Protein AF-A0A7W1ISK0-F1 (afdb_monomer_lite)

Secondary structure (DSSP, 8-state):
--S-HHHHHHHHHHHHHHHHHHHHHHHHHHHHH-TTTHHHHHHHHHHHHHHHHHHHHHHHHHHTTS---------S--HHHHHHHHHHHHHHHHHHHHHTTS-STTHHHHHHHHHHHH-HHHHHHHHHHHHHTTSS-HHHHHHHHHHHHHHHHHHHHHHHHHHH-HHHHHHHHHHHHHHHHHHHHHHHHS-----SS------------------

pLDDT: mean 77.38, std 17.2, range [40.06, 96.38]

Radius of gyration: 24.49 Å; chains: 1; bounding box: 64×50×90 Å

Foldseek 3Di:
DVPDPLVLLVVLLVLLVVLLVVLVVLLVLLCVQQVVLSVVQVPLSVVLSVLSVVLSVVSVVVSVVDPDDDPPDDDPPPVVLVVVVVVVLVVLVVVLVVLPPDDDPCSLLVNLLSCLLHPLSVNSNVLSNCCNVVVDPSLVSNLSSLSSSLSNLVNSLVSCCVVVHPSSSVSNVVSSVVSNVSSVCCNVPPDPPDDDPPPDDDDPDPPPDDDDDDD

Sequence (215 aa):
ARGAPEMVGLAALVIAIASAVALARVVVEVAVVAPGQLRAMAPPLAVLVATLAVLAGGLWLIAGRERAEMPAQGNPAELKPALIFAALYALISLAVAASRDHFGSGALYGVAVLSGLTDMDAITLSTARLAEHGGIEAHTAWRVIMVAALANLVFKGAAAAVLGGIRLGARVGVAFLIVVAVGGALIWLWPDRGETSATTPGNNEPTARGRGFIE

Structure (mmCIF, N/CA/C/O backbone):
data_AF-A0A7W1ISK0-F1
#
_entry.id   AF-A0A7W1ISK0-F1
#
loop_
_atom_site.group_PDB
_atom_site.id
_atom_site.type_symbol
_atom_site.label_atom_id
_atom_site.label_alt_id
_atom_site.label_comp_id
_atom_site.label_asym_id
_atom_site.label_entity_id
_atom_site.label_seq_id
_atom_site.pdbx_PDB_ins_code
_atom_site.Cartn_x
_atom_site.Cartn_y
_atom_site.Cartn_z
_atom_site.occupancy
_atom_site.B_iso_or_equiv
_atom_site.auth_seq_id
_atom_site.auth_comp_id
_atom_site.auth_asym_id
_atom_site.auth_atom_id
_atom_site.pdbx_PDB_model_num
ATOM 1 N N . ALA A 1 1 ? 12.949 4.778 -18.510 1.00 54.19 1 ALA A N 1
ATOM 2 C CA . ALA A 1 1 ? 13.117 3.348 -18.871 1.00 54.19 1 ALA A CA 1
ATOM 3 C C . ALA A 1 1 ? 13.025 3.055 -20.381 1.00 54.19 1 ALA A C 1
ATOM 5 O O . ALA A 1 1 ? 13.338 1.943 -20.794 1.00 54.19 1 ALA A O 1
ATOM 6 N N . ARG A 1 2 ? 12.654 4.018 -21.240 1.00 40.06 2 ARG A N 1
ATOM 7 C CA . ARG A 1 2 ? 12.693 3.840 -22.701 1.00 40.06 2 ARG A CA 1
ATOM 8 C C . ARG A 1 2 ? 14.124 4.054 -23.216 1.00 40.06 2 ARG A C 1
ATOM 10 O O . ARG A 1 2 ? 14.435 5.130 -23.697 1.00 40.06 2 ARG A O 1
ATOM 17 N N . GLY A 1 3 ? 15.011 3.078 -23.017 1.00 46.34 3 GLY A N 1
ATOM 18 C CA . GLY A 1 3 ? 16.374 3.153 -23.563 1.00 46.34 3 GLY A CA 1
ATOM 19 C C . GLY A 1 3 ? 17.376 2.137 -23.016 1.00 46.34 3 GLY A C 1
ATOM 20 O O . GLY A 1 3 ? 18.183 1.644 -23.790 1.00 46.34 3 GLY A O 1
ATOM 21 N N . ALA A 1 4 ? 17.290 1.755 -21.734 1.00 58.31 4 ALA A N 1
ATOM 22 C CA . ALA A 1 4 ? 18.236 0.816 -21.119 1.00 58.31 4 ALA A CA 1
ATOM 23 C C . ALA A 1 4 ? 17.515 -0.261 -20.277 1.00 58.31 4 ALA A C 1
ATOM 25 O O . ALA A 1 4 ? 16.739 0.093 -19.381 1.00 58.31 4 ALA A O 1
ATOM 26 N N . PRO A 1 5 ? 17.733 -1.565 -20.542 1.00 62.72 5 PRO A N 1
ATOM 27 C CA . PRO A 1 5 ? 17.108 -2.661 -19.794 1.00 62.72 5 PRO A CA 1
ATOM 28 C C . PRO A 1 5 ? 17.510 -2.692 -18.310 1.00 62.72 5 PRO A C 1
ATOM 30 O O . PRO A 1 5 ? 16.661 -2.989 -17.471 1.00 62.72 5 PRO A O 1
ATOM 33 N N . GLU A 1 6 ? 18.731 -2.274 -17.974 1.00 66.12 6 GLU A N 1
ATOM 34 C CA . GLU A 1 6 ? 19.235 -2.192 -16.592 1.00 66.12 6 GLU A CA 1
ATOM 35 C C . GLU A 1 6 ? 18.453 -1.171 -15.734 1.00 66.12 6 GLU A C 1
ATOM 37 O O . GLU A 1 6 ? 18.150 -1.403 -14.562 1.00 66.12 6 GLU A O 1
ATOM 42 N N . MET A 1 7 ? 17.978 -0.070 -16.338 1.00 73.75 7 MET A N 1
ATO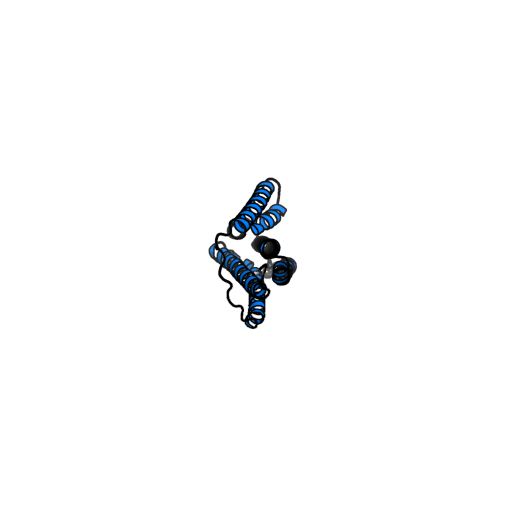M 43 C CA . MET A 1 7 ? 17.127 0.917 -15.648 1.00 73.75 7 MET A CA 1
ATOM 44 C C . MET A 1 7 ? 15.753 0.354 -15.264 1.00 73.75 7 MET A C 1
ATOM 46 O O . MET A 1 7 ? 15.096 0.891 -14.373 1.00 73.75 7 MET A O 1
ATOM 50 N N . VAL A 1 8 ? 15.282 -0.698 -15.942 1.00 82.19 8 VAL A N 1
ATOM 51 C CA . VAL A 1 8 ? 13.986 -1.322 -15.637 1.00 82.19 8 VAL A CA 1
ATOM 52 C C . VAL A 1 8 ? 14.061 -2.077 -14.311 1.00 82.19 8 VAL A C 1
ATOM 54 O O . VAL A 1 8 ? 13.102 -2.041 -13.543 1.00 82.19 8 VAL A O 1
ATOM 57 N N . GLY A 1 9 ? 15.187 -2.746 -14.031 1.00 83.25 9 GLY A N 1
ATOM 58 C CA . GLY A 1 9 ? 15.416 -3.450 -12.766 1.00 83.25 9 GLY A CA 1
ATOM 59 C C . GLY A 1 9 ? 15.439 -2.492 -11.578 1.00 83.25 9 GLY A C 1
ATOM 60 O O . GLY A 1 9 ? 14.659 -2.657 -10.640 1.00 83.25 9 GLY A O 1
ATOM 61 N N . LEU A 1 10 ? 16.256 -1.439 -11.669 1.00 85.06 10 LEU A N 1
ATOM 62 C CA . LEU A 1 10 ? 16.352 -0.419 -10.622 1.00 85.06 10 LEU A CA 1
ATOM 63 C C . LEU A 1 10 ? 15.035 0.336 -10.408 1.00 85.06 10 LEU A C 1
ATOM 65 O O . LEU A 1 10 ? 14.614 0.513 -9.267 1.00 85.06 10 LEU A O 1
ATOM 69 N N . ALA A 1 11 ? 14.339 0.737 -11.477 1.00 86.81 11 ALA A N 1
ATOM 70 C CA . ALA A 1 11 ? 13.049 1.413 -11.341 1.00 86.81 11 ALA A CA 1
ATOM 71 C C . ALA A 1 11 ? 11.993 0.510 -10.681 1.00 86.81 11 ALA A C 1
ATOM 73 O O . ALA A 1 11 ? 11.252 0.974 -9.817 1.00 86.81 11 ALA A O 1
ATOM 74 N N . ALA A 1 12 ? 11.943 -0.780 -11.037 1.00 89.69 12 ALA A N 1
ATOM 75 C CA . ALA A 1 12 ? 11.024 -1.730 -10.411 1.00 89.69 12 ALA A CA 1
ATOM 76 C C . ALA A 1 12 ? 11.322 -1.914 -8.916 1.00 89.69 12 ALA A C 1
ATOM 78 O O . ALA A 1 12 ? 10.396 -1.914 -8.106 1.00 89.69 12 ALA A O 1
ATOM 79 N N . LEU A 1 13 ? 12.604 -2.010 -8.550 1.00 90.31 13 LEU A N 1
ATOM 80 C CA . LEU A 1 13 ? 13.039 -2.079 -7.158 1.00 90.31 13 LEU A CA 1
ATOM 81 C C . LEU A 1 13 ? 12.601 -0.838 -6.369 1.00 90.31 13 LEU A C 1
ATOM 83 O O . LEU A 1 13 ? 11.989 -0.972 -5.312 1.00 90.31 13 LEU A O 1
ATOM 87 N N . VAL A 1 14 ? 12.869 0.363 -6.888 1.00 91.06 14 VAL A N 1
ATOM 88 C CA . VAL A 1 14 ? 12.495 1.623 -6.222 1.00 91.06 14 VAL A CA 1
ATOM 89 C C . VAL A 1 14 ? 10.979 1.721 -6.044 1.00 91.06 14 VAL A C 1
ATOM 91 O O . VAL A 1 14 ? 10.517 2.079 -4.963 1.00 91.06 14 VAL A O 1
ATOM 94 N N . ILE A 1 15 ? 10.193 1.348 -7.059 1.00 92.69 15 ILE A N 1
ATOM 95 C CA . ILE A 1 15 ? 8.724 1.332 -6.978 1.00 92.69 15 ILE A CA 1
ATOM 96 C C . ILE A 1 15 ? 8.234 0.341 -5.910 1.00 92.69 15 ILE A C 1
ATOM 98 O O . ILE A 1 15 ? 7.314 0.662 -5.149 1.00 92.69 15 ILE A O 1
ATOM 102 N N . ALA A 1 16 ? 8.848 -0.843 -5.821 1.00 93.38 16 ALA A N 1
ATOM 103 C CA . ALA A 1 16 ? 8.510 -1.845 -4.813 1.00 93.38 16 ALA A CA 1
ATOM 104 C C . ALA A 1 16 ? 8.845 -1.361 -3.393 1.00 93.38 16 ALA A C 1
ATOM 106 O O . ALA A 1 16 ? 7.984 -1.426 -2.516 1.00 93.38 16 ALA A O 1
ATOM 107 N N . ILE A 1 17 ? 10.039 -0.794 -3.179 1.00 92.69 17 ILE A N 1
ATOM 108 C CA . ILE A 1 17 ? 10.448 -0.216 -1.887 1.00 92.69 17 ILE A CA 1
ATOM 109 C C . ILE A 1 17 ? 9.518 0.935 -1.494 1.00 92.69 17 ILE A C 1
ATOM 111 O O . ILE A 1 17 ? 8.998 0.947 -0.381 1.00 92.69 17 ILE A O 1
ATOM 115 N N . ALA A 1 18 ? 9.248 1.875 -2.404 1.00 93.62 18 ALA A N 1
ATOM 116 C CA . ALA A 1 18 ? 8.345 2.996 -2.141 1.00 93.62 18 ALA A CA 1
ATOM 117 C C . ALA A 1 18 ? 6.935 2.521 -1.756 1.00 93.62 18 ALA A C 1
ATOM 119 O O . ALA A 1 18 ? 6.263 3.123 -0.920 1.00 93.62 18 ALA A O 1
ATOM 120 N N . SER A 1 19 ? 6.484 1.414 -2.344 1.00 94.19 19 SER A N 1
ATOM 121 C CA . SER A 1 19 ? 5.193 0.814 -2.016 1.00 94.19 19 SER A CA 1
ATOM 122 C C . SER A 1 19 ? 5.215 0.092 -0.666 1.00 94.19 19 SER A C 1
ATOM 124 O O . SER A 1 19 ? 4.261 0.236 0.092 1.00 94.19 19 SER A O 1
ATOM 126 N N . ALA A 1 20 ? 6.310 -0.587 -0.312 1.00 93.88 20 ALA A N 1
ATOM 127 C CA . ALA A 1 20 ? 6.495 -1.173 1.018 1.00 93.88 20 ALA A CA 1
ATOM 128 C C . ALA A 1 20 ? 6.493 -0.099 2.115 1.00 93.88 20 ALA A C 1
ATOM 130 O O . ALA A 1 20 ? 5.812 -0.255 3.124 1.00 93.88 20 ALA A O 1
ATOM 131 N N . VAL A 1 21 ? 7.184 1.023 1.887 1.00 94.62 21 VAL A N 1
ATOM 132 C CA . VAL A 1 21 ? 7.196 2.169 2.809 1.00 94.62 21 VAL A CA 1
ATOM 133 C C . VAL A 1 21 ? 5.798 2.774 2.966 1.00 94.62 21 VAL A C 1
ATOM 135 O O . VAL A 1 21 ? 5.399 3.083 4.085 1.00 94.62 21 VAL A O 1
ATOM 138 N N . ALA A 1 22 ? 5.029 2.902 1.878 1.00 92.88 22 ALA A N 1
ATOM 139 C CA . ALA A 1 22 ? 3.651 3.390 1.949 1.00 92.88 22 ALA A CA 1
ATOM 140 C C . ALA A 1 22 ? 2.751 2.468 2.794 1.00 92.88 22 ALA A C 1
ATOM 142 O O . ALA A 1 22 ? 2.006 2.949 3.639 1.00 92.88 22 ALA A O 1
ATOM 143 N N . LEU A 1 23 ? 2.856 1.144 2.634 1.00 92.75 23 LEU A N 1
ATOM 144 C CA . LEU A 1 23 ? 2.100 0.202 3.469 1.00 92.75 23 LEU A CA 1
ATOM 145 C C . LEU A 1 23 ? 2.578 0.194 4.928 1.00 92.75 23 LEU A C 1
ATOM 147 O O . LEU A 1 23 ? 1.772 0.054 5.843 1.00 92.75 23 LEU A O 1
ATOM 151 N N . ALA A 1 24 ? 3.880 0.365 5.169 1.00 95.12 24 ALA A N 1
ATOM 152 C CA . ALA A 1 24 ? 4.403 0.496 6.525 1.00 95.12 24 ALA A CA 1
ATOM 153 C C . ALA A 1 24 ? 3.854 1.758 7.210 1.00 95.12 24 ALA A C 1
ATOM 155 O O . ALA A 1 24 ? 3.474 1.702 8.379 1.00 95.12 24 ALA A O 1
ATOM 156 N N . ARG A 1 25 ? 3.742 2.873 6.473 1.00 95.19 25 ARG A N 1
ATOM 157 C CA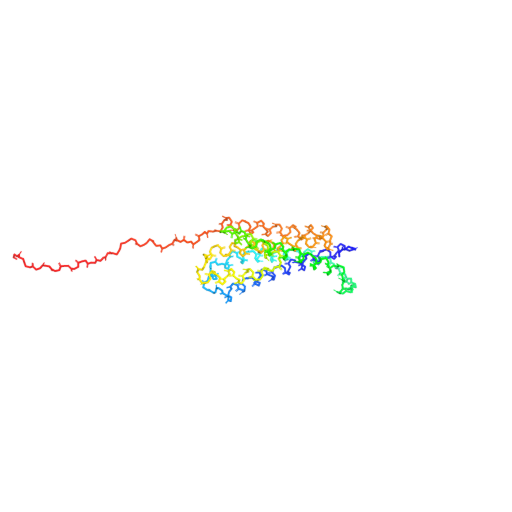 . ARG A 1 25 ? 3.113 4.106 6.961 1.00 95.19 25 ARG A CA 1
ATOM 158 C C . ARG A 1 25 ? 1.665 3.871 7.389 1.00 95.19 25 ARG A C 1
ATOM 160 O O . ARG A 1 25 ? 1.313 4.305 8.476 1.00 95.19 25 ARG A O 1
ATOM 167 N N . VAL A 1 26 ? 0.875 3.127 6.616 1.00 94.88 26 VAL A N 1
ATOM 168 C CA . VAL A 1 26 ? -0.513 2.774 6.977 1.00 94.88 26 VAL A CA 1
ATOM 169 C C . VAL A 1 26 ? -0.587 2.105 8.353 1.00 94.88 26 VAL A C 1
ATOM 171 O O . VAL A 1 26 ? -1.434 2.455 9.170 1.00 94.88 26 VAL A O 1
ATOM 174 N N . VAL A 1 27 ? 0.324 1.174 8.655 1.00 94.81 27 VAL A N 1
ATOM 175 C CA . VAL A 1 27 ? 0.368 0.525 9.979 1.00 94.81 27 VAL A CA 1
ATOM 176 C C . VAL A 1 27 ? 0.683 1.538 11.085 1.00 94.81 27 VAL A C 1
ATOM 178 O O . VAL A 1 27 ? 0.082 1.483 12.157 1.00 94.81 27 VAL A O 1
ATOM 181 N N . VAL A 1 28 ? 1.591 2.483 10.825 1.00 96.38 28 VAL A N 1
ATOM 182 C CA . VAL A 1 28 ? 1.922 3.567 11.765 1.00 96.38 28 VAL A CA 1
ATOM 183 C C . VAL A 1 28 ? 0.735 4.513 11.967 1.00 96.38 28 VAL A C 1
ATOM 185 O O . VAL A 1 28 ? 0.439 4.874 13.101 1.00 96.38 28 VAL A O 1
ATOM 188 N N . GLU A 1 29 ? 0.019 4.884 10.907 1.00 93.12 29 GLU A N 1
ATOM 189 C CA . GLU A 1 29 ? -1.182 5.723 10.990 1.00 93.12 29 GLU A CA 1
ATOM 190 C C . GLU A 1 29 ? -2.257 5.064 11.852 1.00 93.12 29 GLU A C 1
ATOM 192 O O . GLU A 1 29 ? -2.784 5.695 12.767 1.00 93.12 29 GLU A O 1
ATOM 197 N N . VAL A 1 30 ? -2.523 3.773 11.630 1.00 94.25 30 VAL A N 1
ATOM 198 C CA . VAL A 1 30 ? -3.445 2.998 12.470 1.00 94.25 30 VAL A CA 1
ATOM 199 C C . VAL A 1 30 ? -2.975 2.989 13.927 1.00 94.25 30 VAL A C 1
ATOM 201 O O . VAL A 1 30 ? -3.790 3.188 14.821 1.00 94.25 30 VAL A O 1
ATOM 204 N N . ALA A 1 31 ? -1.673 2.830 14.184 1.00 94.12 31 ALA A N 1
ATOM 205 C CA . ALA A 1 31 ? -1.128 2.842 15.542 1.00 94.12 31 ALA A CA 1
ATOM 206 C C . ALA A 1 31 ? -1.310 4.175 16.272 1.00 94.12 31 ALA A C 1
ATOM 208 O O . ALA A 1 31 ? -1.566 4.186 17.474 1.00 94.12 31 ALA A O 1
ATOM 209 N N . VAL A 1 32 ? -1.177 5.288 15.553 1.00 95.00 32 VAL A N 1
ATOM 210 C CA . VAL A 1 32 ? -1.319 6.634 16.121 1.00 95.00 32 VAL A CA 1
ATOM 211 C C . VAL A 1 32 ? -2.790 7.000 16.328 1.00 95.00 32 VAL A C 1
ATOM 213 O O . VAL A 1 32 ? -3.123 7.697 17.282 1.00 95.00 32 VAL A O 1
ATOM 216 N N . VAL A 1 33 ? -3.672 6.555 15.433 1.00 91.81 33 VAL A N 1
ATOM 217 C CA . VAL A 1 33 ? -5.045 7.076 15.327 1.00 91.81 33 VAL A CA 1
ATOM 218 C C . VAL A 1 33 ? -6.067 6.158 15.980 1.00 91.81 33 VAL A C 1
ATOM 220 O O . VAL A 1 33 ? -7.060 6.643 16.517 1.00 91.81 33 VAL A O 1
ATOM 223 N N . ALA A 1 34 ? -5.829 4.850 15.922 1.00 92.50 34 ALA A N 1
ATOM 224 C CA . ALA A 1 34 ? -6.693 3.816 16.474 1.00 92.50 34 ALA A CA 1
ATOM 225 C C . ALA A 1 34 ? -5.892 2.832 17.349 1.00 92.50 34 ALA A C 1
ATOM 227 O O . ALA A 1 34 ? -5.831 1.630 17.051 1.00 92.50 34 ALA A O 1
ATOM 228 N N . PRO A 1 35 ? -5.215 3.319 18.411 1.00 92.62 35 PRO A N 1
ATOM 229 C CA . PRO A 1 35 ? -4.373 2.477 19.256 1.00 92.62 35 PRO A CA 1
ATOM 230 C C . PRO A 1 35 ? -5.168 1.351 19.932 1.00 92.62 35 PRO A C 1
ATOM 232 O O . PRO A 1 35 ? -4.621 0.261 20.121 1.00 92.62 35 PRO A O 1
ATOM 235 N N . GLY A 1 36 ? -6.452 1.569 20.250 1.00 90.19 36 GLY A N 1
ATOM 236 C CA . GLY A 1 36 ? -7.335 0.547 20.811 1.00 90.19 36 GLY A CA 1
ATOM 237 C C . GLY A 1 36 ? -7.599 -0.612 19.847 1.00 90.19 36 GLY A C 1
ATOM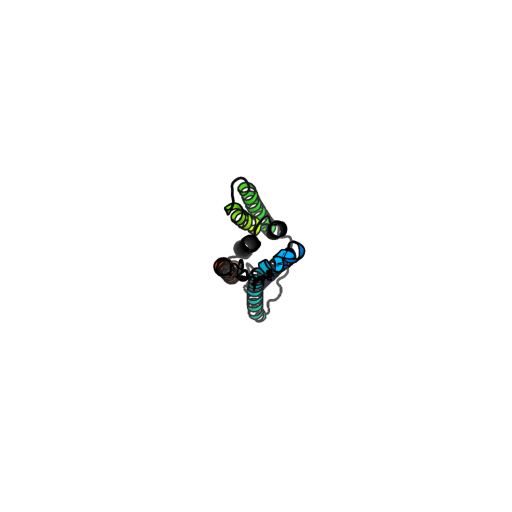 238 O O . GLY A 1 36 ? -7.664 -1.767 20.270 1.00 90.19 36 GLY A O 1
ATOM 239 N N . GLN A 1 37 ? -7.662 -0.328 18.543 1.00 90.62 37 GLN A N 1
ATOM 240 C CA . GLN A 1 37 ? -7.929 -1.326 17.498 1.00 90.62 37 GLN A CA 1
ATOM 241 C C . GLN A 1 37 ? -6.669 -1.932 16.863 1.00 90.62 37 GLN A C 1
ATOM 243 O O . GLN A 1 37 ? -6.758 -2.855 16.046 1.00 90.62 37 GLN A O 1
ATOM 248 N N . LEU A 1 38 ? -5.475 -1.487 17.265 1.00 91.38 38 LEU A N 1
ATOM 249 C CA . LEU A 1 38 ? -4.208 -1.918 16.670 1.00 91.38 38 LEU A CA 1
ATOM 250 C C . LEU A 1 38 ? -4.024 -3.442 16.681 1.00 91.38 38 LEU A C 1
ATOM 252 O O . LEU A 1 38 ? -3.597 -4.019 15.683 1.00 91.38 38 LEU A O 1
ATOM 256 N N . ARG A 1 39 ? -4.378 -4.126 17.776 1.00 89.69 39 ARG A N 1
ATOM 257 C CA . ARG A 1 39 ? -4.227 -5.592 17.868 1.00 89.69 39 ARG A CA 1
ATOM 258 C C . ARG A 1 39 ? -5.094 -6.348 16.862 1.00 89.69 39 ARG A C 1
ATOM 260 O O . ARG A 1 39 ? -4.711 -7.439 16.446 1.00 89.69 39 ARG A O 1
ATOM 267 N N . ALA A 1 40 ? -6.237 -5.782 16.484 1.00 89.69 40 ALA A N 1
ATOM 268 C CA . ALA A 1 40 ? -7.129 -6.371 15.496 1.00 89.69 40 ALA A CA 1
ATOM 269 C C . ALA A 1 40 ? -6.671 -6.052 14.064 1.00 89.69 40 ALA A C 1
ATOM 271 O O . ALA A 1 40 ? -6.699 -6.926 13.201 1.00 89.69 40 ALA A O 1
ATOM 272 N N . MET A 1 41 ? -6.221 -4.818 13.819 1.00 91.31 41 MET A N 1
ATOM 273 C CA . MET A 1 41 ? -5.961 -4.311 12.467 1.00 91.31 41 MET A CA 1
ATOM 274 C C . MET A 1 41 ? -4.520 -4.524 11.985 1.00 91.31 41 MET A C 1
ATOM 276 O O . MET A 1 41 ? -4.296 -4.748 10.797 1.00 91.31 41 MET A O 1
ATOM 280 N N . ALA A 1 42 ? -3.528 -4.459 12.875 1.00 92.44 42 ALA A N 1
ATOM 281 C CA . ALA A 1 42 ? -2.120 -4.513 12.485 1.00 92.44 42 ALA A CA 1
ATOM 282 C C . ALA A 1 42 ? -1.674 -5.861 11.898 1.00 92.44 42 ALA A C 1
ATOM 284 O O . ALA A 1 42 ? -0.942 -5.829 10.910 1.00 92.44 42 ALA A O 1
ATOM 285 N N . PRO A 1 43 ? -2.080 -7.038 12.422 1.00 94.50 43 PRO A N 1
ATOM 286 C CA . PRO A 1 43 ? -1.588 -8.312 11.900 1.00 94.50 43 PRO A CA 1
ATOM 287 C C . PRO A 1 43 ? -1.841 -8.539 10.396 1.00 94.50 43 PRO A C 1
ATOM 289 O O . PRO A 1 43 ? -0.866 -8.819 9.695 1.00 94.50 43 PRO A O 1
ATOM 292 N N . PRO A 1 44 ? -3.067 -8.380 9.846 1.00 93.00 44 PRO A N 1
ATOM 293 C CA . PRO A 1 44 ? -3.284 -8.583 8.413 1.00 93.00 44 PRO A CA 1
ATOM 294 C C . PRO A 1 44 ? -2.525 -7.554 7.560 1.00 93.00 44 PRO A C 1
ATOM 296 O O . PRO A 1 44 ? -1.945 -7.911 6.536 1.00 93.00 44 PRO A O 1
ATOM 299 N N . LEU A 1 45 ? -2.452 -6.291 7.997 1.00 92.94 45 LEU A N 1
ATOM 300 C CA . LEU A 1 45 ? -1.706 -5.245 7.287 1.00 92.94 45 LEU A CA 1
ATOM 301 C C . LEU A 1 45 ? -0.191 -5.511 7.300 1.00 92.94 45 LEU A C 1
ATOM 303 O O . LEU A 1 45 ? 0.482 -5.332 6.285 1.00 92.94 45 LEU A O 1
ATOM 307 N N . ALA A 1 46 ? 0.349 -6.008 8.415 1.00 94.44 46 ALA A N 1
ATOM 308 C CA . ALA A 1 46 ? 1.759 -6.356 8.551 1.00 94.44 46 ALA A CA 1
ATOM 309 C C . ALA A 1 46 ? 2.166 -7.522 7.636 1.00 94.44 46 ALA A C 1
ATOM 311 O O . ALA A 1 46 ? 3.262 -7.497 7.078 1.00 94.44 46 ALA A O 1
ATOM 312 N N . VAL A 1 47 ? 1.286 -8.509 7.421 1.00 95.44 47 VAL A N 1
ATOM 313 C CA . VAL A 1 47 ? 1.532 -9.588 6.445 1.00 95.44 47 VAL A CA 1
ATOM 314 C C . VAL A 1 47 ? 1.673 -9.016 5.033 1.00 95.44 47 VAL A C 1
ATOM 316 O O . VAL A 1 47 ? 2.570 -9.424 4.291 1.00 95.44 47 VAL A O 1
ATOM 319 N N . LEU A 1 48 ? 0.843 -8.036 4.666 1.00 94.12 48 LEU A N 1
ATOM 320 C CA . LEU A 1 48 ? 0.940 -7.375 3.365 1.00 94.12 48 LEU A CA 1
ATOM 321 C C . LEU A 1 48 ? 2.262 -6.598 3.218 1.00 94.12 48 LEU A C 1
ATOM 323 O O . LEU A 1 48 ? 2.943 -6.732 2.199 1.00 94.12 48 LEU A O 1
ATOM 327 N N . VAL A 1 49 ? 2.663 -5.849 4.254 1.00 95.12 49 VAL A N 1
ATOM 328 C CA . VAL A 1 49 ? 3.961 -5.146 4.310 1.00 95.12 49 VAL A CA 1
ATOM 329 C C . VAL A 1 49 ? 5.118 -6.129 4.149 1.00 95.12 49 VAL A C 1
ATOM 331 O O . VAL A 1 49 ? 5.998 -5.912 3.317 1.00 95.12 49 VAL A O 1
ATOM 334 N N . ALA A 1 50 ? 5.106 -7.229 4.906 1.00 95.88 50 ALA A N 1
ATOM 335 C CA . ALA A 1 50 ? 6.145 -8.251 4.861 1.00 95.88 50 ALA A CA 1
ATOM 336 C C . ALA A 1 50 ? 6.235 -8.905 3.477 1.00 95.88 50 ALA A C 1
ATOM 338 O O . ALA A 1 50 ? 7.329 -9.052 2.937 1.00 95.88 50 ALA A O 1
ATOM 339 N N . THR A 1 51 ? 5.091 -9.227 2.869 1.00 94.50 51 THR A N 1
ATOM 340 C CA . THR A 1 51 ? 5.024 -9.792 1.513 1.00 94.50 51 THR A CA 1
ATOM 341 C C . THR A 1 51 ? 5.711 -8.870 0.511 1.00 94.50 51 THR A C 1
ATOM 343 O O . THR A 1 51 ? 6.572 -9.301 -0.257 1.00 94.50 51 THR A O 1
ATOM 346 N N . LEU A 1 52 ? 5.380 -7.579 0.544 1.00 92.50 52 LEU A N 1
ATOM 347 C CA . LEU A 1 52 ? 5.956 -6.615 -0.382 1.00 92.50 52 LEU A CA 1
ATOM 348 C C . LEU A 1 52 ? 7.447 -6.357 -0.108 1.00 92.50 52 LEU A C 1
ATOM 350 O O . LEU A 1 52 ? 8.222 -6.218 -1.052 1.00 92.50 52 LEU A O 1
ATOM 354 N N . ALA A 1 53 ? 7.867 -6.357 1.160 1.00 93.31 53 ALA A N 1
ATOM 355 C CA . ALA A 1 53 ? 9.271 -6.237 1.547 1.00 93.31 53 ALA A CA 1
ATOM 356 C C . ALA A 1 53 ? 10.111 -7.433 1.067 1.00 93.31 53 ALA A C 1
ATOM 358 O O . ALA A 1 53 ? 11.207 -7.238 0.542 1.00 93.31 53 ALA A O 1
ATOM 359 N N . VAL A 1 54 ? 9.588 -8.661 1.174 1.00 95.06 54 VAL A N 1
ATOM 360 C CA . VAL A 1 54 ? 10.241 -9.873 0.650 1.00 95.06 54 VAL A CA 1
ATOM 361 C C . VAL A 1 54 ? 10.398 -9.789 -0.866 1.00 95.06 54 VAL A C 1
ATOM 363 O O . VAL A 1 54 ? 11.480 -10.059 -1.388 1.00 95.06 54 VAL A O 1
ATOM 366 N N . LEU A 1 55 ? 9.357 -9.358 -1.584 1.00 92.94 55 LEU A N 1
ATOM 367 C CA . LEU A 1 55 ? 9.431 -9.174 -3.035 1.00 92.94 55 LEU A CA 1
ATOM 368 C C . LEU A 1 55 ? 10.436 -8.083 -3.426 1.00 92.94 55 LEU A C 1
ATOM 370 O O . LEU A 1 55 ? 11.207 -8.277 -4.364 1.00 92.94 55 LEU A O 1
ATOM 374 N N . ALA A 1 56 ? 10.480 -6.968 -2.692 1.00 91.25 56 ALA A N 1
ATOM 375 C CA . ALA A 1 56 ? 11.478 -5.922 -2.897 1.00 91.25 56 ALA A CA 1
ATOM 376 C C . ALA A 1 56 ? 12.907 -6.438 -2.645 1.00 91.25 56 ALA A C 1
ATOM 378 O O . ALA A 1 56 ? 13.801 -6.169 -3.445 1.00 91.25 56 ALA A O 1
ATOM 379 N N . GLY A 1 57 ? 13.117 -7.239 -1.596 1.00 90.75 57 GLY A N 1
ATOM 380 C CA . GLY A 1 57 ? 14.392 -7.907 -1.328 1.00 90.75 57 GLY A CA 1
ATOM 381 C C . GLY A 1 57 ? 14.794 -8.874 -2.445 1.00 90.75 57 GLY A C 1
ATOM 382 O O . GLY A 1 57 ? 15.936 -8.855 -2.898 1.00 90.75 57 GLY A O 1
ATOM 383 N N . GLY A 1 58 ? 13.847 -9.656 -2.969 1.00 89.31 58 GLY A N 1
ATOM 384 C CA . GLY A 1 58 ? 14.071 -10.518 -4.131 1.00 89.31 58 GLY A CA 1
ATOM 385 C C . GLY A 1 58 ? 14.473 -9.727 -5.379 1.00 89.31 58 GLY A C 1
ATOM 386 O O . GLY A 1 58 ? 15.444 -10.078 -6.049 1.00 89.31 58 GLY A O 1
ATOM 387 N N . LEU A 1 59 ? 13.786 -8.614 -5.660 1.00 87.88 59 LEU A N 1
ATOM 388 C CA . LEU A 1 59 ? 14.150 -7.705 -6.751 1.00 87.88 59 LEU A CA 1
ATOM 389 C C . LEU A 1 59 ? 15.543 -7.099 -6.551 1.00 87.88 59 LEU A C 1
ATOM 391 O O . LEU A 1 59 ? 16.282 -6.969 -7.524 1.00 87.88 59 LEU A O 1
ATOM 395 N N . TRP A 1 60 ? 15.924 -6.770 -5.315 1.00 87.31 60 TRP A N 1
ATOM 396 C CA . TRP A 1 60 ? 17.250 -6.242 -4.993 1.00 87.31 60 TRP A CA 1
ATOM 397 C C . TRP A 1 60 ? 18.358 -7.262 -5.266 1.00 87.31 60 TRP A C 1
ATOM 399 O O . TRP A 1 60 ? 19.352 -6.924 -5.906 1.00 87.31 60 TRP A O 1
ATOM 409 N N . LEU A 1 61 ? 18.163 -8.524 -4.872 1.00 86.00 61 LEU A N 1
ATOM 410 C CA . LEU A 1 61 ? 19.122 -9.604 -5.136 1.00 86.00 61 LEU A CA 1
ATOM 411 C C . LEU A 1 61 ? 19.315 -9.867 -6.637 1.00 86.00 61 LEU A C 1
ATOM 413 O O . LEU A 1 61 ? 20.416 -10.202 -7.075 1.00 86.00 61 LEU A O 1
ATOM 417 N N . ILE A 1 62 ? 18.254 -9.709 -7.431 1.00 81.31 62 ILE A N 1
ATOM 418 C CA . ILE A 1 62 ? 18.312 -9.858 -8.890 1.00 81.31 62 ILE A CA 1
ATOM 419 C C . ILE A 1 62 ? 18.986 -8.633 -9.528 1.00 81.31 62 ILE A C 1
ATOM 421 O O . ILE A 1 62 ? 19.831 -8.794 -10.406 1.00 81.31 62 ILE A O 1
ATOM 425 N N . ALA A 1 63 ? 18.656 -7.422 -9.068 1.00 73.50 63 ALA A N 1
ATOM 426 C CA . ALA A 1 63 ? 19.203 -6.169 -9.589 1.00 73.50 63 ALA A CA 1
ATOM 427 C C . ALA A 1 63 ? 20.686 -5.961 -9.234 1.00 73.50 63 ALA A C 1
ATOM 429 O O . ALA A 1 63 ? 21.427 -5.413 -10.040 1.00 73.50 63 ALA A O 1
ATOM 430 N N . GLY A 1 64 ? 21.155 -6.449 -8.079 1.00 62.72 64 GLY A N 1
ATOM 431 C CA . GLY A 1 64 ? 22.557 -6.343 -7.648 1.00 62.72 64 GLY A CA 1
ATOM 432 C C . GLY A 1 64 ? 23.571 -7.090 -8.530 1.00 62.72 64 GLY A C 1
ATOM 433 O O . GLY A 1 64 ? 24.775 -6.965 -8.313 1.00 62.72 64 GLY A O 1
ATOM 434 N N . ARG A 1 65 ? 23.107 -7.862 -9.524 1.00 58.25 65 ARG A N 1
ATOM 435 C CA . ARG A 1 65 ? 23.951 -8.529 -10.532 1.00 58.25 65 ARG A CA 1
ATOM 436 C C . ARG A 1 65 ? 24.173 -7.682 -11.789 1.00 58.25 65 ARG A C 1
ATOM 438 O O . ARG A 1 65 ? 25.075 -7.994 -12.559 1.00 58.25 65 ARG A O 1
ATOM 445 N N . GLU A 1 66 ? 23.392 -6.622 -11.984 1.00 55.31 66 GLU A N 1
ATOM 446 C CA . GLU A 1 66 ? 23.530 -5.672 -13.089 1.00 55.31 66 GLU A CA 1
ATOM 447 C C . GLU A 1 66 ? 24.259 -4.427 -12.554 1.00 55.31 66 GLU A C 1
ATOM 449 O O . GLU A 1 66 ? 23.708 -3.657 -11.766 1.00 55.31 66 GLU A O 1
ATOM 454 N N . ARG A 1 67 ? 25.532 -4.227 -12.931 1.00 49.31 67 ARG A N 1
ATOM 455 C CA . ARG A 1 67 ? 26.246 -2.967 -12.655 1.00 49.31 67 ARG A CA 1
ATOM 456 C C . ARG A 1 67 ? 25.708 -1.892 -13.597 1.00 49.31 67 ARG A C 1
ATOM 458 O O . ARG A 1 67 ? 26.328 -1.595 -14.607 1.00 49.31 67 ARG A O 1
ATOM 465 N N . ALA A 1 68 ? 24.554 -1.337 -13.257 1.00 51.03 68 ALA A N 1
ATOM 466 C CA . ALA A 1 68 ? 23.965 -0.250 -14.015 1.00 51.03 68 ALA A CA 1
ATOM 467 C C . ALA A 1 68 ? 24.698 1.058 -13.698 1.00 51.03 68 ALA A C 1
ATOM 469 O O . ALA A 1 68 ? 24.624 1.562 -12.572 1.00 51.03 68 ALA A O 1
ATOM 470 N N . GLU A 1 69 ? 25.394 1.622 -14.682 1.00 48.97 69 GLU A N 1
ATOM 471 C CA . GLU A 1 69 ? 25.810 3.020 -14.614 1.00 48.97 69 GLU A CA 1
ATOM 472 C C . GLU A 1 69 ? 24.556 3.897 -14.522 1.00 48.97 69 GLU A C 1
ATOM 474 O O . GLU A 1 69 ? 23.606 3.755 -15.297 1.00 48.97 69 GLU A O 1
ATOM 479 N N . MET A 1 70 ? 24.528 4.789 -13.530 1.00 49.12 70 MET A N 1
ATOM 480 C CA . MET A 1 70 ? 23.457 5.769 -13.374 1.00 49.12 70 MET A CA 1
ATOM 481 C C . MET A 1 70 ? 23.435 6.629 -14.649 1.00 49.12 70 MET A C 1
ATOM 483 O O . MET A 1 70 ? 24.410 7.338 -14.904 1.00 49.12 70 MET A O 1
ATOM 487 N N . PRO A 1 71 ? 22.368 6.585 -15.470 1.00 50.97 71 PRO A N 1
ATOM 488 C CA . PRO A 1 71 ? 22.294 7.449 -16.634 1.00 50.97 71 PRO A CA 1
ATOM 489 C C . PRO A 1 71 ? 22.270 8.888 -16.139 1.00 50.97 71 PRO A C 1
ATOM 491 O O . PRO A 1 71 ? 21.721 9.159 -15.066 1.00 50.97 71 PRO A O 1
ATOM 494 N N . ALA A 1 72 ? 22.815 9.811 -16.931 1.00 50.84 72 ALA A N 1
ATOM 495 C CA . ALA A 1 72 ? 22.667 11.234 -16.665 1.00 50.84 72 ALA A CA 1
ATOM 496 C C . ALA A 1 72 ? 21.192 11.530 -16.342 1.00 50.84 72 ALA A C 1
ATOM 498 O O . ALA A 1 72 ? 20.302 11.233 -17.146 1.00 50.84 72 ALA A O 1
ATOM 499 N N . GLN A 1 73 ? 20.932 12.036 -15.134 1.00 50.66 73 GLN A N 1
ATOM 500 C CA . GLN A 1 73 ? 19.594 12.428 -14.714 1.00 50.66 73 GLN A CA 1
ATOM 501 C C . GLN A 1 73 ? 19.108 13.513 -15.677 1.00 50.66 73 GLN A C 1
ATOM 503 O O . GLN A 1 73 ? 19.559 14.655 -15.627 1.00 50.66 73 GLN A O 1
ATOM 508 N N . GLY A 1 74 ? 18.211 13.139 -16.594 1.00 56.62 74 GLY A N 1
ATOM 509 C CA . GLY A 1 74 ? 17.438 14.104 -17.367 1.00 56.62 74 GLY A CA 1
ATOM 510 C C . GLY A 1 74 ? 16.652 15.002 -16.415 1.00 56.62 74 GLY A C 1
ATOM 511 O O . GLY A 1 74 ? 16.370 14.598 -15.285 1.00 56.62 74 GLY A O 1
ATOM 512 N N . ASN A 1 75 ? 16.340 16.221 -16.863 1.00 58.69 75 ASN A N 1
ATOM 513 C CA . ASN A 1 75 ? 15.708 17.259 -16.052 1.00 58.69 75 ASN A CA 1
ATOM 514 C C . ASN A 1 75 ? 14.599 16.671 -15.146 1.00 58.69 75 ASN A C 1
ATOM 516 O O . ASN A 1 75 ? 13.574 16.239 -15.673 1.00 58.69 75 ASN A O 1
ATOM 520 N N . PRO A 1 76 ? 14.767 16.652 -13.808 1.00 52.66 76 PRO A N 1
ATOM 521 C CA . PRO A 1 76 ? 13.792 16.056 -12.890 1.00 52.66 76 PRO A CA 1
ATOM 522 C C . PRO A 1 76 ? 12.404 16.717 -12.969 1.00 52.66 76 PRO A C 1
ATOM 524 O O . PRO A 1 76 ? 11.421 16.134 -12.516 1.00 52.66 76 PRO A O 1
ATOM 527 N N . ALA A 1 77 ? 12.308 17.894 -13.600 1.00 57.59 77 ALA A N 1
ATOM 528 C CA . ALA A 1 77 ? 11.073 18.557 -13.998 1.00 57.59 77 ALA A CA 1
ATOM 529 C C . ALA A 1 77 ? 10.694 18.268 -15.469 1.00 57.59 77 ALA A C 1
ATOM 531 O O . ALA A 1 77 ? 10.535 19.188 -16.276 1.00 57.59 77 ALA A O 1
ATOM 532 N N . GLU A 1 78 ? 10.531 16.998 -15.855 1.00 67.31 78 GLU A N 1
ATOM 533 C CA . GLU A 1 78 ? 9.901 16.699 -17.144 1.00 67.31 78 GLU A CA 1
ATOM 534 C C . GLU A 1 78 ? 8.405 17.058 -17.079 1.00 67.31 78 GLU A C 1
ATOM 536 O O . GLU A 1 78 ? 7.586 16.359 -16.477 1.00 67.31 78 GLU A O 1
ATOM 541 N N . LEU A 1 79 ? 8.032 18.160 -17.735 1.00 75.00 79 LEU A N 1
ATOM 542 C CA . LEU A 1 79 ? 6.655 18.670 -17.750 1.00 75.00 79 LEU A CA 1
ATOM 543 C C . LEU A 1 79 ? 5.653 17.661 -18.328 1.00 75.00 79 LEU A C 1
ATOM 545 O O . LEU A 1 79 ? 4.498 17.635 -17.921 1.00 75.00 79 LEU A O 1
ATOM 549 N N . LYS A 1 80 ? 6.075 16.803 -19.263 1.00 71.06 80 LYS A N 1
ATOM 550 C CA . LYS A 1 80 ? 5.176 15.863 -19.945 1.00 71.06 80 LYS A CA 1
ATOM 551 C C . LYS A 1 80 ? 4.699 14.717 -19.028 1.00 71.06 80 LYS A C 1
ATOM 553 O O . LYS A 1 80 ? 3.485 14.560 -18.907 1.00 71.06 80 LYS A O 1
ATOM 558 N N . PRO A 1 81 ? 5.570 13.946 -18.344 1.00 66.69 81 PRO A N 1
ATOM 559 C CA . PRO A 1 81 ? 5.149 13.014 -17.294 1.00 66.69 81 PRO A CA 1
ATOM 560 C C . PRO A 1 81 ? 4.378 13.687 -16.154 1.00 66.69 81 PRO A C 1
ATOM 562 O O . PRO A 1 81 ? 3.393 13.118 -15.690 1.00 66.69 81 PRO A O 1
ATOM 565 N N . ALA A 1 82 ? 4.775 14.897 -15.740 1.00 72.81 82 ALA A N 1
ATOM 566 C CA . ALA A 1 82 ? 4.085 15.641 -14.685 1.00 72.81 82 ALA A CA 1
ATOM 567 C C . ALA A 1 82 ? 2.644 16.006 -15.078 1.00 72.81 82 ALA A C 1
ATOM 569 O O . ALA A 1 82 ? 1.724 15.808 -14.289 1.00 72.81 82 ALA A O 1
ATOM 570 N N . LEU A 1 83 ? 2.425 16.461 -16.316 1.00 77.81 83 LEU A N 1
ATOM 571 C CA . LEU A 1 83 ? 1.090 16.751 -16.846 1.00 77.81 83 LEU A CA 1
ATOM 572 C C . LEU A 1 83 ? 0.231 15.488 -16.983 1.00 77.81 83 LEU A C 1
ATOM 574 O O . LEU A 1 83 ? -0.954 15.530 -16.668 1.00 77.81 83 LEU A O 1
ATOM 578 N N . ILE A 1 84 ? 0.811 14.357 -17.402 1.00 72.50 84 ILE A N 1
ATOM 579 C CA . ILE A 1 84 ? 0.090 13.073 -17.462 1.00 72.50 84 ILE A CA 1
ATOM 580 C C . ILE A 1 84 ? -0.318 12.624 -16.054 1.00 72.50 84 ILE A C 1
ATOM 582 O O . ILE A 1 84 ? -1.456 12.206 -15.849 1.00 72.50 84 ILE A O 1
ATOM 586 N N . PHE A 1 85 ? 0.588 12.735 -15.081 1.00 66.19 85 PHE A N 1
ATOM 587 C CA . PHE A 1 85 ? 0.300 12.411 -13.687 1.00 66.19 85 PHE A CA 1
ATOM 588 C C . PHE A 1 85 ? -0.793 13.321 -13.111 1.00 66.19 85 PHE A C 1
ATOM 590 O O . PHE A 1 85 ? -1.753 12.823 -12.529 1.00 66.19 85 PHE A O 1
ATOM 597 N N .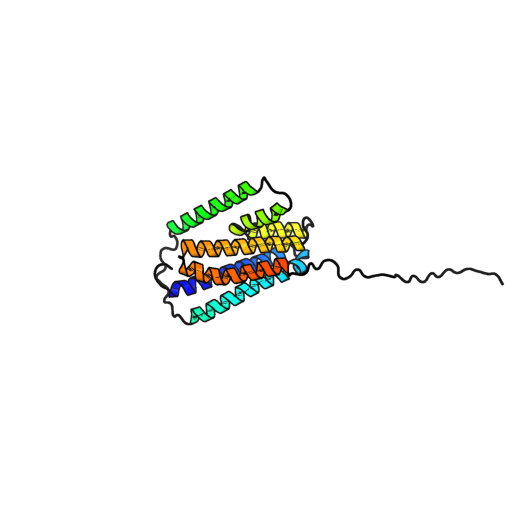 ALA A 1 86 ? -0.698 14.634 -13.339 1.00 69.75 86 ALA A N 1
ATOM 598 C CA . ALA A 1 86 ? -1.703 15.603 -12.912 1.00 69.75 86 ALA A CA 1
ATOM 599 C C . ALA A 1 86 ? -3.080 15.330 -13.542 1.00 69.75 86 ALA A C 1
ATOM 601 O O . ALA A 1 86 ? -4.091 15.379 -12.846 1.00 69.75 86 ALA A O 1
ATOM 602 N N . ALA A 1 87 ? -3.126 14.988 -14.834 1.00 72.69 87 ALA A N 1
ATOM 603 C CA . ALA A 1 87 ? -4.366 14.646 -15.528 1.00 72.69 87 ALA A CA 1
ATOM 604 C C . ALA A 1 87 ? -5.003 13.358 -14.983 1.00 72.69 87 ALA A C 1
ATOM 606 O O . ALA A 1 87 ? -6.205 13.330 -14.725 1.00 72.69 87 ALA A O 1
ATOM 607 N N . LEU A 1 88 ? -4.203 12.307 -14.760 1.00 63.09 88 LEU A N 1
ATOM 608 C CA . LEU A 1 88 ? -4.675 11.065 -14.140 1.00 63.09 88 LEU A CA 1
ATOM 609 C C . LEU A 1 88 ? -5.195 11.311 -12.719 1.00 63.09 88 LEU A C 1
ATOM 611 O O . LEU A 1 88 ? -6.281 10.849 -12.380 1.00 63.09 88 LEU A O 1
ATOM 615 N N . TYR A 1 89 ? -4.462 12.077 -11.910 1.00 63.16 89 TYR A N 1
ATOM 616 C CA . TYR A 1 89 ? -4.865 12.427 -10.550 1.00 63.16 89 TYR A CA 1
ATOM 617 C C . TYR A 1 89 ? -6.183 13.213 -10.519 1.00 63.16 89 TYR A C 1
ATOM 619 O O . TYR A 1 89 ? -7.081 12.887 -9.740 1.00 63.16 89 TYR A O 1
ATOM 627 N N . ALA A 1 90 ? -6.326 14.215 -11.392 1.00 68.31 90 ALA A N 1
ATOM 628 C CA . ALA A 1 90 ? -7.545 15.007 -11.513 1.00 68.31 90 ALA A CA 1
ATOM 629 C C . ALA A 1 90 ? -8.745 14.148 -11.934 1.00 68.31 90 ALA A C 1
ATOM 631 O O . ALA A 1 90 ? -9.816 14.258 -11.339 1.00 68.31 90 ALA A O 1
ATOM 632 N N . LEU A 1 91 ? -8.556 13.256 -12.914 1.00 66.00 91 LEU A N 1
ATOM 633 C CA . LEU A 1 91 ? -9.603 12.354 -13.390 1.00 66.00 91 LEU A CA 1
ATOM 634 C C . LEU A 1 91 ? -10.097 11.422 -12.278 1.00 66.00 91 LEU A C 1
ATOM 636 O O . LEU A 1 91 ? -11.303 11.283 -12.080 1.00 66.00 91 LEU A O 1
ATOM 640 N N . ILE A 1 92 ? -9.175 10.805 -11.536 1.00 55.97 92 ILE A N 1
ATOM 641 C CA . ILE A 1 92 ? -9.552 9.889 -10.457 1.00 55.97 92 ILE A CA 1
ATOM 642 C C . ILE A 1 92 ? -10.207 10.666 -9.310 1.00 55.97 92 ILE A C 1
ATOM 644 O O . ILE A 1 92 ? -11.248 10.246 -8.817 1.00 55.97 92 ILE A O 1
ATOM 648 N N . SER A 1 93 ? -9.669 11.831 -8.935 1.00 58.06 93 SER A N 1
ATOM 649 C CA . SER A 1 93 ? -10.253 12.690 -7.892 1.00 58.06 93 SER A CA 1
ATOM 650 C C . SER A 1 93 ? -11.684 13.119 -8.229 1.00 58.06 93 SER A C 1
ATOM 652 O O . SER A 1 93 ? -12.552 13.115 -7.358 1.00 58.06 93 SER A O 1
ATOM 654 N N . LEU A 1 94 ? -11.955 13.426 -9.501 1.00 67.44 94 LEU A N 1
ATOM 655 C CA . LEU A 1 94 ? -13.297 13.743 -9.984 1.00 67.44 94 LEU A CA 1
ATOM 656 C C . LEU A 1 94 ? -14.239 12.533 -9.895 1.00 67.44 94 LEU A C 1
ATOM 658 O O . LEU A 1 94 ? -15.369 12.674 -9.430 1.00 67.44 94 LEU A O 1
ATOM 662 N N . ALA A 1 95 ? -13.773 11.342 -10.283 1.00 55.19 95 ALA A N 1
ATOM 663 C CA . ALA A 1 95 ? -14.546 10.106 -10.154 1.00 55.19 95 ALA A CA 1
ATOM 664 C C . ALA A 1 95 ? -14.886 9.793 -8.685 1.00 55.19 95 ALA A C 1
ATOM 666 O O . ALA A 1 95 ? -16.011 9.396 -8.379 1.00 55.19 95 ALA A O 1
ATOM 667 N N . VAL A 1 96 ? -13.946 10.039 -7.763 1.00 53.38 96 VAL A N 1
ATOM 668 C CA . VAL A 1 96 ? -14.167 9.903 -6.315 1.00 53.38 96 VAL A CA 1
ATOM 669 C C . VAL A 1 96 ? -15.242 10.877 -5.842 1.00 53.38 96 VAL A C 1
ATOM 671 O O . VAL A 1 96 ? -16.183 10.462 -5.169 1.00 53.38 96 VAL A O 1
ATOM 674 N N . ALA A 1 97 ? -15.129 12.157 -6.198 1.00 63.84 97 ALA A N 1
ATOM 675 C CA . ALA A 1 97 ? -16.098 13.174 -5.804 1.00 63.84 97 ALA A CA 1
ATOM 676 C C . ALA A 1 97 ? -17.512 12.830 -6.303 1.00 63.84 97 ALA A C 1
ATOM 678 O O . ALA A 1 97 ? -18.455 12.872 -5.521 1.00 63.84 97 ALA A O 1
ATOM 679 N N . ALA A 1 98 ? -17.639 12.390 -7.558 1.00 62.47 98 ALA A N 1
ATOM 680 C CA . ALA A 1 98 ? -18.915 11.991 -8.150 1.00 62.47 98 ALA A CA 1
ATOM 681 C C . ALA A 1 98 ? -19.532 10.741 -7.493 1.00 62.47 98 ALA A C 1
ATOM 683 O O . ALA A 1 98 ? -20.751 10.600 -7.426 1.00 62.47 98 ALA A O 1
ATOM 684 N N . SER A 1 99 ? -18.700 9.826 -6.989 1.00 56.06 99 SER A N 1
ATOM 685 C CA . SER A 1 99 ? -19.173 8.597 -6.345 1.00 56.06 99 SER A CA 1
ATO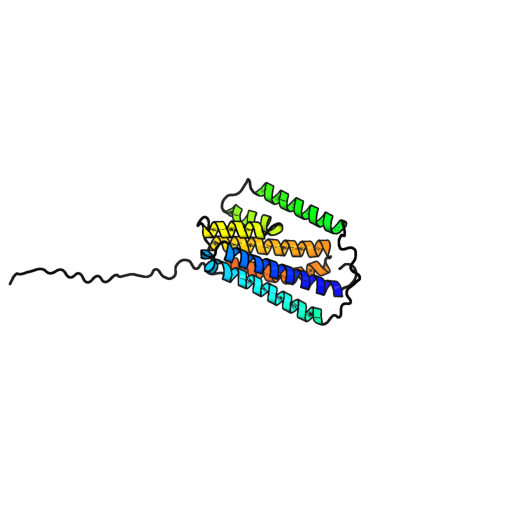M 686 C C . SER A 1 99 ? -19.737 8.802 -4.935 1.00 56.06 99 SER A C 1
ATOM 688 O O . SER A 1 99 ? -20.501 7.962 -4.469 1.00 56.06 99 SER A O 1
ATOM 690 N N . ARG A 1 100 ? -19.396 9.898 -4.240 1.00 56.88 100 ARG A N 1
ATOM 691 C CA . ARG A 1 100 ? -19.769 10.099 -2.826 1.00 56.88 100 ARG A CA 1
ATOM 692 C C . ARG A 1 100 ? -21.268 10.297 -2.593 1.00 56.88 100 ARG A C 1
ATOM 694 O O . ARG A 1 100 ? -21.732 10.012 -1.494 1.00 56.88 100 ARG A O 1
ATOM 701 N N . ASP A 1 101 ? -22.021 10.686 -3.616 1.00 56.41 101 ASP A N 1
ATOM 702 C CA . ASP A 1 101 ? -23.439 11.040 -3.472 1.00 56.41 101 ASP A CA 1
ATOM 703 C C . ASP A 1 101 ? -24.409 9.842 -3.544 1.00 56.41 101 ASP A C 1
ATOM 705 O O . ASP A 1 101 ? -25.611 10.030 -3.375 1.00 56.41 101 ASP A O 1
ATOM 709 N N . HIS A 1 102 ? -23.932 8.610 -3.790 1.00 54.94 102 HIS A N 1
ATOM 710 C CA . HIS A 1 102 ? -24.812 7.514 -4.239 1.00 54.94 102 HIS A CA 1
ATOM 711 C C . HIS A 1 102 ? -24.846 6.215 -3.406 1.00 54.94 102 HIS A C 1
ATOM 713 O O . HIS A 1 102 ? -25.592 5.314 -3.791 1.00 54.94 102 HIS A O 1
ATOM 719 N N . PHE A 1 103 ? -24.106 6.038 -2.299 1.00 52.84 103 PHE A N 1
ATOM 720 C CA . PHE A 1 103 ? -23.911 4.672 -1.767 1.00 52.84 103 PHE A CA 1
ATOM 721 C C . PHE A 1 103 ? -24.149 4.471 -0.251 1.00 52.84 103 PHE A C 1
ATOM 723 O O . PHE A 1 103 ? -23.698 5.252 0.582 1.00 52.84 103 PHE A O 1
ATOM 730 N N . GLY A 1 104 ? -24.834 3.359 0.084 1.00 55.72 104 GLY A N 1
ATOM 731 C CA . GLY A 1 104 ? -25.072 2.810 1.436 1.00 55.72 104 GLY A CA 1
ATOM 732 C C . GLY A 1 104 ? -23.913 1.945 1.970 1.00 55.72 104 GLY A C 1
ATOM 733 O O . GLY A 1 104 ? -22.763 2.247 1.714 1.00 55.72 104 GLY A O 1
ATOM 734 N N . SER A 1 105 ? -24.146 0.841 2.691 1.00 50.00 105 SER A N 1
ATOM 735 C CA . SER A 1 105 ? -23.069 0.052 3.349 1.00 50.00 105 SER A CA 1
ATOM 736 C C . SER A 1 105 ? -21.964 -0.497 2.416 1.00 50.00 105 SER A C 1
ATOM 738 O O . SER A 1 105 ? -20.818 -0.632 2.838 1.00 50.00 105 SER A O 1
ATOM 740 N N . GLY A 1 106 ? -22.254 -0.736 1.129 1.00 59.78 106 GLY A N 1
ATOM 741 C CA . GLY A 1 106 ? -21.246 -1.050 0.097 1.00 59.78 106 GLY A CA 1
ATOM 742 C C . GLY A 1 106 ? -20.397 0.149 -0.365 1.00 59.78 106 GLY A C 1
ATOM 743 O O . GLY A 1 106 ? -19.369 -0.036 -1.018 1.00 59.78 106 GLY A O 1
ATOM 744 N N . ALA A 1 107 ? -20.783 1.375 0.006 1.00 68.38 107 ALA A N 1
ATOM 745 C CA . ALA A 1 107 ? -20.055 2.608 -0.292 1.00 68.38 107 ALA A CA 1
ATOM 746 C C . ALA A 1 107 ? -18.657 2.599 0.276 1.00 68.38 107 ALA A C 1
ATOM 748 O O . ALA A 1 107 ? -17.751 3.102 -0.372 1.00 68.38 107 ALA A O 1
ATOM 749 N N . LEU A 1 108 ? -18.477 2.053 1.482 1.00 71.19 108 LEU A N 1
ATOM 750 C CA . LEU A 1 108 ? -17.194 2.144 2.169 1.00 71.19 108 LEU A CA 1
ATOM 751 C C . LEU A 1 108 ? -16.089 1.478 1.346 1.00 71.19 108 LEU A C 1
ATOM 753 O O . LEU A 1 108 ? -15.002 2.029 1.221 1.00 71.19 108 LEU A O 1
ATOM 757 N N . TYR A 1 109 ? -16.393 0.345 0.709 1.00 75.88 109 TYR A N 1
ATOM 758 C CA . TYR A 1 109 ? -15.464 -0.340 -0.187 1.00 75.88 109 TYR A CA 1
ATOM 759 C C . TYR A 1 109 ? -15.276 0.403 -1.515 1.00 75.88 109 TYR A C 1
ATOM 761 O O . TYR A 1 109 ? -14.149 0.506 -1.989 1.00 75.88 109 TYR A O 1
ATOM 769 N N . GLY A 1 110 ? -16.340 0.968 -2.097 1.00 74.12 110 GLY A N 1
ATOM 770 C CA . GLY A 1 110 ? -16.238 1.785 -3.315 1.00 74.12 110 GLY A CA 1
ATOM 771 C C . GLY A 1 110 ? -15.400 3.052 -3.111 1.00 74.12 110 GLY A C 1
ATOM 772 O O . GLY A 1 110 ? -14.489 3.334 -3.888 1.00 74.12 110 GLY A O 1
ATOM 773 N N . VAL A 1 111 ? -15.645 3.769 -2.013 1.00 74.31 111 VAL A N 1
ATOM 774 C CA . VAL A 1 111 ? -14.865 4.930 -1.570 1.00 74.31 111 VAL A CA 1
ATOM 775 C C . VAL A 1 111 ? -13.437 4.512 -1.245 1.00 74.31 111 VAL A C 1
ATOM 777 O O . VAL A 1 111 ? -12.516 5.226 -1.616 1.00 74.31 111 VAL A O 1
ATOM 780 N N . ALA A 1 112 ? -13.218 3.348 -0.631 1.00 79.06 112 ALA A N 1
ATOM 781 C CA . ALA A 1 112 ? -11.871 2.853 -0.372 1.00 79.06 112 ALA A CA 1
ATOM 782 C C . ALA A 1 112 ? -11.086 2.541 -1.640 1.00 79.06 112 ALA A C 1
ATOM 784 O O . ALA A 1 112 ? -9.912 2.887 -1.708 1.00 79.06 112 ALA A O 1
ATOM 785 N N . VAL A 1 113 ? -11.713 1.951 -2.659 1.00 79.75 113 VAL A N 1
ATOM 786 C CA . VAL A 1 113 ? -11.065 1.774 -3.964 1.00 79.75 113 VAL A CA 1
ATOM 787 C C . VAL A 1 113 ? -10.712 3.137 -4.546 1.00 79.75 113 VAL A C 1
ATOM 789 O O . VAL A 1 113 ? -9.559 3.384 -4.875 1.00 79.75 113 VAL A O 1
ATOM 792 N N . LEU A 1 114 ? -11.686 4.040 -4.632 1.00 77.62 114 LEU A N 1
ATOM 793 C CA . LEU A 1 114 ? -11.513 5.332 -5.284 1.00 77.62 114 LEU A CA 1
ATOM 794 C C . LEU A 1 114 ? -10.493 6.223 -4.567 1.00 77.62 114 LEU A C 1
ATOM 796 O O . LEU A 1 114 ? -9.576 6.733 -5.204 1.00 77.62 114 LEU A O 1
ATOM 800 N N . SER A 1 115 ? -10.604 6.366 -3.249 1.00 76.38 115 SER A N 1
ATOM 801 C CA . SER A 1 115 ? -9.624 7.083 -2.436 1.00 76.38 115 SER A CA 1
ATOM 802 C C . SER A 1 115 ? -8.289 6.351 -2.378 1.00 76.38 115 SER A C 1
ATOM 804 O O . SER A 1 115 ? -7.261 6.999 -2.445 1.00 76.38 115 SER A O 1
ATOM 806 N N . GLY A 1 116 ? -8.260 5.019 -2.344 1.00 77.81 116 GLY A N 1
ATOM 807 C CA . GLY A 1 116 ? -7.014 4.251 -2.376 1.00 77.81 116 GLY A CA 1
ATOM 808 C C . GLY A 1 116 ? -6.196 4.461 -3.654 1.00 77.81 116 GLY A C 1
ATOM 809 O O . GLY A 1 116 ? -4.970 4.420 -3.602 1.00 77.81 116 GLY A O 1
ATOM 810 N N . LEU A 1 117 ? -6.847 4.737 -4.790 1.00 78.94 117 LEU A N 1
ATOM 811 C CA . LEU A 1 117 ? -6.165 5.074 -6.045 1.00 78.94 117 LEU A CA 1
ATOM 812 C C . LEU A 1 117 ? -5.429 6.428 -5.983 1.00 78.94 117 LEU A C 1
ATOM 814 O O . LEU A 1 117 ? -4.405 6.574 -6.647 1.00 78.94 117 LEU A O 1
ATOM 818 N N . THR A 1 118 ? -5.941 7.415 -5.235 1.00 71.00 118 THR A N 1
ATOM 819 C CA . THR A 1 118 ? -5.429 8.805 -5.227 1.00 71.00 118 THR A CA 1
ATOM 820 C C . THR A 1 118 ? -4.758 9.231 -3.931 1.00 71.00 118 THR A C 1
ATOM 822 O O . THR A 1 118 ? -3.702 9.855 -3.974 1.00 71.00 118 THR A O 1
ATOM 825 N N . ASP A 1 119 ? -5.375 8.923 -2.797 1.00 76.31 119 ASP A N 1
ATOM 826 C CA . ASP A 1 119 ? -4.979 9.328 -1.453 1.00 76.31 119 ASP A CA 1
ATOM 827 C C . ASP A 1 119 ? -5.361 8.238 -0.435 1.00 76.31 119 ASP A C 1
ATOM 829 O O . ASP A 1 119 ? -6.389 8.276 0.253 1.00 76.31 119 ASP A O 1
ATOM 833 N N . MET A 1 120 ? -4.511 7.211 -0.387 1.00 87.06 120 MET A N 1
ATOM 834 C CA . MET A 1 120 ? -4.647 6.076 0.525 1.00 87.06 120 MET A CA 1
ATOM 835 C C . MET A 1 120 ? -4.515 6.493 2.003 1.00 87.06 120 MET A C 1
ATOM 837 O O . MET A 1 120 ? -5.131 5.863 2.865 1.00 87.06 120 MET A O 1
ATOM 841 N N . ASP A 1 121 ? -3.756 7.549 2.303 1.00 87.62 121 ASP A N 1
ATOM 842 C CA . ASP A 1 121 ? -3.488 7.998 3.675 1.00 87.62 121 ASP A CA 1
ATOM 843 C C . ASP A 1 121 ? -4.775 8.618 4.274 1.00 87.62 121 ASP A C 1
ATOM 845 O O . ASP A 1 121 ? -5.190 8.280 5.385 1.00 87.62 121 ASP A O 1
ATOM 849 N N . ALA A 1 122 ? -5.515 9.433 3.507 1.00 84.19 122 ALA A N 1
ATOM 850 C CA . ALA A 1 122 ? -6.775 10.032 3.967 1.00 84.19 122 ALA A CA 1
ATOM 851 C C . ALA A 1 122 ? -7.870 8.996 4.294 1.00 84.19 122 ALA A C 1
ATOM 853 O O . ALA A 1 122 ? -8.568 9.108 5.313 1.00 84.19 122 ALA A O 1
ATOM 854 N N . ILE A 1 123 ? -8.035 7.971 3.449 1.00 85.69 123 ILE A N 1
ATOM 855 C CA . ILE A 1 123 ? -8.996 6.892 3.722 1.00 85.69 123 ILE A CA 1
ATOM 856 C C . ILE A 1 123 ? -8.539 6.020 4.894 1.00 85.69 123 ILE A C 1
ATOM 858 O O . ILE A 1 123 ? -9.372 5.621 5.707 1.00 85.69 123 ILE A O 1
ATOM 862 N N . THR A 1 124 ? -7.233 5.788 5.047 1.00 89.56 124 THR A N 1
ATOM 863 C CA . THR A 1 124 ? -6.679 5.053 6.193 1.00 89.56 124 THR A CA 1
ATOM 864 C C . THR A 1 124 ? -6.971 5.783 7.495 1.00 89.56 124 THR A C 1
ATOM 866 O O . THR A 1 124 ? -7.582 5.212 8.399 1.00 89.56 124 THR A O 1
ATOM 869 N N . LEU A 1 125 ? -6.618 7.067 7.565 1.00 88.94 125 LEU A N 1
ATOM 870 C CA . LEU A 1 125 ? -6.816 7.910 8.737 1.00 88.94 125 LEU A CA 1
ATOM 871 C C . LEU A 1 125 ? -8.293 8.010 9.138 1.00 88.94 125 LEU A C 1
ATOM 873 O O . LEU A 1 125 ? -8.633 7.877 10.315 1.00 88.94 125 LEU A O 1
ATOM 877 N N . SER A 1 126 ? -9.178 8.247 8.167 1.00 82.31 126 SER A N 1
ATOM 878 C CA . SER A 1 126 ? -10.616 8.371 8.433 1.00 82.31 126 SER A CA 1
ATOM 879 C C . SER A 1 126 ? -11.244 7.043 8.862 1.00 82.31 126 SER A C 1
ATOM 881 O O . SER A 1 126 ? -12.000 7.022 9.832 1.00 82.31 126 SER A O 1
ATOM 883 N N . THR A 1 127 ? -10.880 5.933 8.215 1.00 86.50 127 THR A N 1
ATOM 884 C CA . THR A 1 127 ? -11.387 4.591 8.549 1.00 86.50 127 THR A CA 1
ATOM 885 C C . THR A 1 127 ? -10.883 4.126 9.916 1.00 86.50 127 THR A C 1
ATOM 887 O O . THR A 1 127 ? -11.670 3.641 10.726 1.00 86.50 127 THR A O 1
ATOM 890 N N . ALA A 1 128 ? -9.595 4.324 10.217 1.00 89.19 128 ALA A N 1
ATOM 891 C CA . ALA A 1 128 ? -9.019 4.006 11.522 1.00 89.19 128 ALA A CA 1
ATOM 892 C C . ALA A 1 128 ? -9.701 4.808 12.639 1.00 89.19 128 ALA A C 1
ATOM 894 O O . ALA A 1 128 ? -10.139 4.240 13.637 1.00 89.19 128 ALA A O 1
ATOM 895 N N . ARG A 1 129 ? -9.884 6.121 12.443 1.00 85.31 129 ARG A N 1
ATOM 896 C CA . ARG A 1 129 ? -10.587 6.976 13.409 1.00 85.31 129 ARG A CA 1
ATOM 897 C C . ARG A 1 129 ? -12.026 6.516 13.631 1.00 85.31 129 ARG A C 1
ATOM 899 O O . ARG A 1 129 ? -12.487 6.521 14.769 1.00 85.31 129 ARG A O 1
ATOM 906 N N . LEU A 1 130 ? -12.728 6.120 12.570 1.00 82.06 130 LEU A N 1
ATOM 907 C CA . LEU A 1 130 ? -14.102 5.635 12.668 1.00 82.06 130 LEU A CA 1
ATOM 908 C C . LEU A 1 130 ? -14.184 4.323 13.462 1.00 82.06 130 LEU A C 1
ATOM 910 O O . LEU A 1 130 ? -15.105 4.159 14.259 1.00 82.06 130 LEU A O 1
ATOM 914 N N . ALA A 1 131 ? -13.202 3.433 13.301 1.00 89.38 131 ALA A N 1
ATOM 915 C CA . ALA A 1 131 ? -13.101 2.196 14.072 1.00 89.38 131 ALA A CA 1
ATOM 916 C C . ALA A 1 131 ? -12.822 2.448 15.563 1.00 89.38 131 ALA A C 1
ATOM 918 O O . ALA A 1 131 ? -13.435 1.821 16.423 1.00 89.38 131 ALA A O 1
ATOM 919 N N . GLU A 1 132 ? -11.937 3.397 15.879 1.00 90.31 132 GLU A N 1
ATOM 920 C CA . GLU A 1 132 ? -11.608 3.754 17.267 1.00 90.31 132 GLU A CA 1
ATOM 921 C C . GLU A 1 132 ? -12.822 4.320 18.022 1.00 90.31 132 GLU A C 1
ATOM 923 O O . GLU A 1 132 ? -13.027 4.009 19.191 1.00 90.31 132 GLU A O 1
ATOM 928 N N . HIS A 1 133 ? -13.669 5.101 17.342 1.00 88.31 133 HIS A N 1
ATOM 929 C CA . HIS A 1 133 ? -14.874 5.699 17.933 1.00 88.31 133 HIS A CA 1
ATOM 930 C C . HIS A 1 133 ? -16.115 4.791 17.843 1.00 88.31 133 HIS A C 1
ATOM 932 O O . HIS A 1 133 ? -17.224 5.246 18.118 1.00 88.31 133 HIS A O 1
ATOM 938 N N . GLY A 1 134 ? -15.955 3.526 17.437 1.00 82.69 134 GLY A N 1
ATOM 939 C CA . GLY A 1 134 ? -17.050 2.553 17.353 1.00 82.69 134 GLY A CA 1
ATOM 940 C C . GLY A 1 134 ? -18.049 2.794 16.215 1.00 82.69 134 GLY A C 1
ATOM 941 O O . GLY A 1 134 ? -19.126 2.207 16.219 1.00 82.69 134 GLY A O 1
ATOM 942 N N . GLY A 1 135 ? -17.719 3.642 15.236 1.00 72.12 135 GLY A N 1
ATOM 943 C CA . GLY A 1 135 ? -18.571 3.890 14.068 1.00 72.12 135 GLY A CA 1
ATOM 944 C C . GLY A 1 135 ? -18.528 2.767 13.029 1.00 72.12 135 GLY A C 1
ATOM 945 O O . GLY A 1 135 ? -19.459 2.629 12.240 1.00 72.12 135 GLY A O 1
ATOM 946 N N . ILE A 1 136 ? -17.465 1.958 13.036 1.00 83.25 136 ILE A N 1
ATOM 947 C CA . ILE A 1 136 ? -17.359 0.699 12.292 1.00 83.25 136 ILE A CA 1
ATOM 948 C C . ILE A 1 136 ? -16.624 -0.338 13.137 1.00 83.25 136 ILE A C 1
ATOM 950 O O . ILE A 1 136 ? -15.761 -0.002 13.946 1.00 83.25 136 ILE A O 1
ATOM 954 N N . GLU A 1 137 ? -16.917 -1.613 12.912 1.00 87.69 137 GLU A N 1
ATOM 955 C CA . GLU A 1 137 ? -16.154 -2.695 13.528 1.00 87.69 137 GLU A CA 1
ATOM 956 C C . GLU A 1 137 ? -14.712 -2.700 13.010 1.00 87.69 137 GLU A C 1
ATOM 958 O O . GLU A 1 137 ? -14.469 -2.539 11.808 1.00 87.69 137 GLU A O 1
ATOM 963 N N . ALA A 1 138 ? -13.749 -2.975 13.895 1.00 88.38 138 ALA A N 1
ATOM 964 C CA . ALA A 1 138 ? -12.333 -3.088 13.533 1.00 88.38 138 ALA A CA 1
ATOM 965 C C . ALA A 1 138 ? -12.104 -4.084 12.391 1.00 88.38 138 ALA A C 1
ATOM 967 O O . ALA A 1 138 ? -11.242 -3.882 11.536 1.00 88.38 138 ALA A O 1
ATOM 968 N N . HIS A 1 139 ? -12.930 -5.130 12.356 1.00 87.44 139 HIS A N 1
ATOM 969 C CA . HIS A 1 139 ? -12.933 -6.142 11.321 1.00 87.44 139 HIS A CA 1
ATOM 970 C C . HIS A 1 139 ? -13.273 -5.583 9.923 1.00 87.44 139 HIS A C 1
ATOM 972 O O . HIS A 1 139 ? -12.604 -5.886 8.936 1.00 87.44 139 HIS A O 1
ATOM 978 N N . THR A 1 140 ? -14.266 -4.700 9.838 1.00 86.12 140 THR A N 1
ATOM 979 C CA . THR A 1 140 ? -14.594 -4.001 8.589 1.00 86.12 140 THR A CA 1
ATOM 980 C C . THR A 1 140 ? -13.520 -2.967 8.251 1.00 86.12 140 THR A C 1
ATOM 982 O O . THR A 1 140 ? -13.111 -2.846 7.097 1.00 86.12 140 THR A O 1
ATOM 985 N N . ALA A 1 141 ? -12.998 -2.265 9.258 1.00 89.00 141 ALA A N 1
ATOM 986 C CA . ALA A 1 141 ? -12.004 -1.212 9.083 1.00 89.00 141 ALA A CA 1
ATOM 987 C C . ALA A 1 141 ? -10.717 -1.703 8.404 1.00 89.00 141 ALA A C 1
ATOM 989 O O . ALA A 1 141 ? -10.272 -1.104 7.425 1.00 89.00 141 ALA A O 1
ATOM 990 N N . TRP A 1 142 ? -10.124 -2.810 8.872 1.00 93.38 142 TRP A N 1
ATOM 991 C CA . TRP A 1 142 ? -8.892 -3.314 8.255 1.00 93.38 142 TRP A CA 1
ATOM 992 C C . TRP A 1 142 ? -9.132 -3.832 6.832 1.00 93.38 142 TRP A C 1
ATOM 994 O O . TRP A 1 142 ? -8.258 -3.657 5.987 1.00 93.38 142 TRP A O 1
ATOM 1004 N N . ARG A 1 143 ? -10.307 -4.413 6.533 1.00 93.19 143 ARG A N 1
ATOM 1005 C CA . ARG A 1 143 ? -10.668 -4.854 5.172 1.00 93.19 143 ARG A CA 1
ATOM 1006 C C . ARG A 1 143 ? -10.793 -3.669 4.217 1.00 93.19 143 ARG A C 1
ATOM 1008 O O . ARG A 1 143 ? -10.295 -3.732 3.098 1.00 93.19 143 ARG A O 1
ATOM 1015 N N . VAL A 1 144 ? -11.400 -2.573 4.663 1.00 89.25 144 VAL A N 1
ATOM 1016 C CA . VAL A 1 144 ? -11.528 -1.330 3.885 1.00 89.25 144 VAL A CA 1
ATOM 1017 C C . VAL A 1 144 ? -10.149 -0.722 3.609 1.00 89.25 144 VAL A C 1
ATOM 1019 O O . VAL A 1 144 ? -9.836 -0.413 2.460 1.00 89.25 144 VAL A O 1
ATOM 1022 N N . ILE A 1 145 ? -9.288 -0.632 4.628 1.00 93.69 145 ILE A N 1
ATOM 1023 C CA . ILE A 1 145 ? -7.903 -0.155 4.474 1.00 93.69 145 ILE A CA 1
ATOM 1024 C C . ILE A 1 145 ? -7.107 -1.076 3.539 1.00 93.69 145 ILE A C 1
ATOM 1026 O O . ILE A 1 145 ? -6.373 -0.598 2.677 1.00 93.69 145 ILE A O 1
ATOM 1030 N N . MET A 1 146 ? -7.285 -2.395 3.656 1.00 94.62 146 MET A N 1
ATOM 1031 C CA . MET A 1 146 ? -6.661 -3.380 2.770 1.00 94.62 146 MET A CA 1
ATOM 1032 C C . MET A 1 146 ? -7.082 -3.154 1.315 1.00 94.62 146 MET A C 1
ATOM 1034 O O . MET A 1 146 ? -6.235 -3.101 0.431 1.00 94.62 146 MET A O 1
ATOM 1038 N N . VAL A 1 147 ? -8.376 -2.962 1.053 1.00 92.50 147 VAL A N 1
ATOM 1039 C CA . VAL A 1 147 ? -8.883 -2.679 -0.297 1.00 92.50 147 VAL A CA 1
ATOM 1040 C C . VAL A 1 147 ? -8.299 -1.378 -0.853 1.00 92.50 147 VAL A C 1
ATOM 1042 O O . VAL A 1 147 ? -7.859 -1.362 -2.004 1.00 92.50 147 VAL A O 1
ATOM 1045 N N . ALA A 1 148 ? -8.208 -0.322 -0.039 1.00 90.81 148 ALA A N 1
ATOM 1046 C CA . ALA A 1 148 ? -7.551 0.922 -0.438 1.00 90.81 148 ALA A CA 1
ATOM 1047 C C . ALA A 1 148 ? -6.065 0.710 -0.781 1.00 90.81 148 ALA A C 1
ATOM 1049 O O . ALA A 1 148 ? -5.580 1.196 -1.805 1.00 90.81 148 ALA A O 1
ATOM 1050 N N . ALA A 1 149 ? -5.351 -0.073 0.029 1.00 93.81 149 ALA A N 1
ATOM 1051 C CA . ALA A 1 149 ? -3.957 -0.429 -0.206 1.00 93.81 149 ALA A CA 1
ATOM 1052 C C . ALA A 1 149 ? -3.756 -1.220 -1.510 1.00 93.81 149 ALA A C 1
ATOM 1054 O O . ALA A 1 149 ? -2.832 -0.934 -2.276 1.00 93.81 149 ALA A O 1
ATOM 1055 N N . LEU A 1 150 ? -4.637 -2.181 -1.799 1.00 94.44 150 LEU A N 1
ATOM 1056 C CA . LEU A 1 150 ? -4.600 -2.943 -3.046 1.00 94.44 150 LEU A CA 1
ATOM 1057 C C . LEU A 1 150 ? -4.887 -2.055 -4.262 1.00 94.44 150 LEU A C 1
ATOM 1059 O O . LEU A 1 150 ? -4.181 -2.157 -5.267 1.00 94.44 150 LEU A O 1
ATOM 1063 N N . ALA A 1 151 ? -5.858 -1.145 -4.161 1.00 90.50 151 ALA A N 1
ATOM 1064 C CA . ALA A 1 151 ? -6.143 -0.174 -5.212 1.00 90.50 151 ALA A CA 1
ATOM 1065 C C . ALA A 1 151 ? -4.922 0.721 -5.500 1.00 90.50 151 ALA A C 1
ATOM 1067 O O . ALA A 1 151 ? -4.538 0.880 -6.660 1.00 90.50 151 ALA A O 1
ATOM 1068 N N . ASN A 1 152 ? -4.237 1.210 -4.460 1.00 92.81 152 ASN A N 1
ATOM 1069 C CA . ASN A 1 152 ? -3.011 2.004 -4.595 1.00 92.81 152 ASN A CA 1
ATOM 1070 C C . ASN A 1 152 ? -1.895 1.243 -5.334 1.00 92.81 152 ASN A C 1
ATOM 1072 O O . ASN A 1 152 ? -1.199 1.797 -6.187 1.00 92.81 152 ASN A O 1
ATOM 1076 N N . LEU A 1 153 ? -1.719 -0.050 -5.040 1.00 92.50 153 LEU A N 1
ATOM 1077 C CA . LEU A 1 153 ? -0.745 -0.889 -5.745 1.00 92.50 153 LEU A CA 1
ATOM 1078 C C . LEU A 1 153 ? -1.108 -1.048 -7.221 1.00 92.50 153 LEU A C 1
ATOM 1080 O O . LEU A 1 153 ? -0.248 -0.866 -8.084 1.00 92.50 153 LEU A O 1
ATOM 1084 N N . VAL A 1 154 ? -2.377 -1.328 -7.527 1.00 92.06 154 VAL A N 1
ATOM 1085 C CA . VAL A 1 154 ? -2.860 -1.424 -8.912 1.00 92.06 154 VAL A CA 1
ATOM 1086 C C . VAL A 1 154 ? -2.615 -0.111 -9.660 1.00 92.06 154 VAL A C 1
ATOM 1088 O O . VAL A 1 154 ? -2.079 -0.138 -10.770 1.00 92.06 154 VAL A O 1
ATOM 1091 N N . PHE A 1 155 ? -2.905 1.037 -9.040 1.00 89.06 155 PHE A N 1
ATOM 1092 C CA . PHE A 1 155 ? -2.627 2.352 -9.618 1.00 89.06 155 PHE A CA 1
ATOM 1093 C C . PHE A 1 155 ? -1.138 2.556 -9.907 1.00 89.06 155 PHE A C 1
ATOM 1095 O O . PHE A 1 155 ? -0.773 2.912 -11.027 1.00 89.06 155 PHE A O 1
ATOM 1102 N N . LYS A 1 156 ? -0.257 2.273 -8.941 1.00 90.25 156 LYS A N 1
ATOM 1103 C CA . LYS A 1 156 ? 1.199 2.390 -9.124 1.00 90.25 156 LYS A CA 1
ATOM 1104 C C . LYS A 1 156 ? 1.718 1.462 -10.223 1.00 90.25 156 LYS A C 1
ATOM 1106 O O . LYS A 1 156 ? 2.575 1.869 -11.006 1.00 90.25 156 LYS A O 1
ATOM 1111 N N . GLY A 1 157 ? 1.185 0.244 -10.320 1.00 89.94 157 GLY A N 1
ATOM 1112 C CA . GLY A 1 157 ? 1.499 -0.694 -11.399 1.00 89.94 157 GLY A CA 1
ATOM 1113 C C . GLY A 1 157 ? 1.073 -0.165 -12.773 1.00 89.94 157 GLY A C 1
ATOM 1114 O O . GLY A 1 157 ? 1.866 -0.178 -13.717 1.00 89.94 157 GLY A O 1
ATOM 1115 N N . ALA A 1 158 ? -0.144 0.377 -12.876 1.00 88.00 158 ALA A N 1
ATOM 1116 C CA . ALA A 1 158 ? -0.644 1.005 -14.096 1.00 88.00 158 ALA A CA 1
ATOM 1117 C C . ALA A 1 158 ? 0.182 2.244 -14.485 1.00 88.00 158 ALA A C 1
ATOM 1119 O O . ALA A 1 158 ? 0.611 2.368 -15.634 1.00 88.00 158 ALA A O 1
ATOM 1120 N N . ALA A 1 159 ? 0.492 3.120 -13.526 1.00 84.56 159 ALA A N 1
ATOM 1121 C CA . ALA A 1 159 ? 1.346 4.285 -13.736 1.00 84.56 159 ALA A CA 1
ATOM 1122 C C . ALA A 1 159 ? 2.748 3.877 -14.218 1.00 84.56 159 ALA A C 1
ATOM 1124 O O . ALA A 1 159 ? 3.273 4.467 -15.165 1.00 84.56 159 ALA A O 1
ATOM 1125 N N . ALA A 1 160 ? 3.331 2.819 -13.645 1.00 87.75 160 ALA A N 1
ATOM 1126 C CA . ALA A 1 160 ? 4.611 2.272 -14.085 1.00 87.75 160 ALA A CA 1
ATOM 1127 C C . ALA A 1 160 ? 4.563 1.757 -15.536 1.00 87.75 160 ALA A C 1
ATOM 1129 O O . ALA A 1 160 ? 5.516 1.967 -16.290 1.00 87.75 160 ALA A O 1
ATOM 1130 N N . ALA A 1 161 ? 3.457 1.136 -15.958 1.00 86.44 161 ALA A N 1
ATOM 1131 C CA . ALA A 1 161 ? 3.263 0.679 -17.334 1.00 86.44 161 ALA A CA 1
ATOM 1132 C C . ALA A 1 161 ? 3.115 1.845 -18.329 1.00 86.44 161 ALA A C 1
ATOM 1134 O O . ALA A 1 161 ? 3.756 1.841 -19.383 1.00 86.44 161 ALA A O 1
ATOM 1135 N N . VAL A 1 162 ? 2.312 2.858 -17.986 1.00 82.88 162 VAL A N 1
ATOM 1136 C CA . VAL A 1 162 ? 2.029 4.017 -18.852 1.00 82.88 162 VAL A CA 1
ATOM 1137 C C . VAL A 1 162 ? 3.256 4.925 -18.982 1.00 82.88 162 VAL A C 1
ATOM 1139 O O . VAL A 1 162 ? 3.669 5.267 -20.094 1.00 82.88 162 VAL A O 1
ATOM 1142 N N . LEU A 1 163 ? 3.873 5.287 -17.854 1.00 80.62 163 LEU A N 1
ATOM 1143 C CA . LEU A 1 163 ? 4.985 6.239 -17.803 1.00 80.62 163 LEU A CA 1
ATOM 1144 C C . LEU A 1 163 ? 6.333 5.564 -18.093 1.00 80.62 163 LEU A C 1
ATOM 1146 O O . LEU A 1 163 ? 7.157 6.089 -18.841 1.00 80.62 163 LEU A O 1
ATOM 1150 N N . GLY A 1 164 ? 6.559 4.372 -17.536 1.00 76.50 164 GLY A N 1
ATOM 1151 C CA . GLY A 1 164 ? 7.814 3.630 -17.673 1.00 76.50 164 GLY A CA 1
ATOM 1152 C C . GLY A 1 164 ? 7.877 2.676 -18.867 1.00 76.50 164 GLY A C 1
ATOM 1153 O O . GLY A 1 164 ? 8.967 2.239 -19.242 1.00 76.50 164 GLY A O 1
ATOM 1154 N N . GLY A 1 165 ? 6.741 2.393 -19.507 1.00 84.94 165 GLY A N 1
ATOM 1155 C CA . GLY A 1 165 ? 6.618 1.451 -20.617 1.00 84.94 165 GLY A CA 1
ATOM 1156 C C . GLY A 1 165 ? 6.305 0.019 -20.171 1.00 84.94 165 GLY A C 1
ATOM 1157 O O . GLY A 1 165 ? 6.503 -0.366 -19.018 1.00 84.94 165 GLY A O 1
ATOM 1158 N N . ILE A 1 166 ? 5.851 -0.799 -21.127 1.00 84.50 166 ILE A N 1
ATOM 1159 C CA . ILE A 1 166 ? 5.272 -2.127 -20.862 1.00 84.50 166 ILE A CA 1
ATOM 1160 C C . ILE A 1 166 ? 6.222 -3.093 -20.140 1.00 84.50 166 ILE A C 1
ATOM 1162 O O . ILE A 1 166 ? 5.774 -3.894 -19.330 1.00 84.50 166 ILE A O 1
ATOM 1166 N N . ARG A 1 167 ? 7.541 -2.994 -20.367 1.00 85.25 167 ARG A N 1
ATOM 1167 C CA . ARG A 1 167 ? 8.543 -3.844 -19.696 1.00 85.25 167 ARG A CA 1
ATOM 1168 C C . ARG A 1 167 ? 8.645 -3.548 -18.197 1.00 85.25 167 ARG A C 1
ATOM 1170 O O . ARG A 1 167 ? 8.739 -4.481 -17.405 1.00 85.25 167 ARG A O 1
ATOM 1177 N N . LEU A 1 168 ? 8.602 -2.269 -17.810 1.00 85.44 168 LEU A N 1
ATOM 1178 C CA . LEU A 1 168 ? 8.565 -1.879 -16.398 1.00 85.44 168 LEU A CA 1
ATOM 1179 C C . LEU A 1 168 ? 7.228 -2.275 -15.774 1.00 85.44 168 LEU A C 1
ATOM 1181 O O . LEU A 1 168 ? 7.213 -2.887 -14.709 1.00 85.44 168 LEU A O 1
ATOM 1185 N N . GLY A 1 169 ? 6.133 -1.986 -16.481 1.00 87.69 169 GLY A N 1
ATOM 1186 C CA . GLY A 1 169 ? 4.783 -2.369 -16.079 1.00 87.69 169 GLY A CA 1
ATOM 1187 C C . GLY A 1 169 ? 4.644 -3.866 -15.812 1.00 87.69 169 GLY A C 1
ATOM 1188 O O . GLY A 1 169 ? 4.130 -4.242 -14.770 1.00 87.69 169 GLY A O 1
ATOM 1189 N N . ALA A 1 170 ? 5.164 -4.724 -16.692 1.00 89.00 170 ALA A N 1
ATOM 1190 C CA . ALA A 1 170 ? 5.127 -6.173 -16.509 1.00 89.00 170 ALA A CA 1
ATOM 1191 C C . ALA A 1 170 ? 5.948 -6.626 -15.290 1.00 89.00 170 ALA A C 1
ATOM 1193 O O . ALA A 1 170 ? 5.472 -7.430 -14.494 1.00 89.00 170 ALA A O 1
ATOM 1194 N N . ARG A 1 171 ? 7.161 -6.083 -15.102 1.00 88.50 171 ARG A N 1
ATOM 1195 C CA . ARG A 1 171 ? 8.045 -6.471 -13.988 1.00 88.50 171 ARG A CA 1
ATOM 1196 C C . ARG A 1 171 ? 7.461 -6.088 -12.627 1.00 88.50 171 ARG A C 1
ATOM 1198 O O . ARG A 1 171 ? 7.442 -6.913 -11.719 1.00 88.50 171 ARG A O 1
ATOM 1205 N N . VAL A 1 172 ? 6.956 -4.859 -12.503 1.00 91.31 172 VAL A N 1
ATOM 1206 C CA . VAL A 1 172 ? 6.259 -4.386 -11.293 1.00 91.31 172 VAL A CA 1
ATOM 1207 C C . VAL A 1 172 ? 4.922 -5.107 -11.128 1.00 91.31 172 VAL A C 1
ATOM 1209 O O . VAL A 1 172 ? 4.579 -5.528 -10.027 1.00 91.31 172 VAL A O 1
ATOM 1212 N N . GLY A 1 173 ? 4.193 -5.298 -12.227 1.00 90.56 173 GLY A N 1
ATOM 1213 C CA . GLY A 1 173 ? 2.883 -5.936 -12.256 1.00 90.56 173 GLY A CA 1
ATOM 1214 C C . GLY A 1 173 ? 2.901 -7.359 -11.715 1.00 90.56 173 GLY A C 1
ATOM 1215 O O . GLY A 1 173 ? 2.021 -7.699 -10.938 1.00 90.56 173 GLY A O 1
ATOM 1216 N N . VAL A 1 174 ? 3.921 -8.166 -12.032 1.00 92.00 174 VAL A N 1
ATOM 1217 C CA . VAL A 1 174 ? 4.063 -9.520 -11.462 1.00 92.00 174 VAL A CA 1
ATOM 1218 C C . VAL A 1 174 ? 4.206 -9.468 -9.940 1.00 92.00 174 VAL A C 1
ATOM 1220 O O . VAL A 1 174 ? 3.492 -10.177 -9.236 1.00 92.00 174 VAL A O 1
ATOM 1223 N N . ALA A 1 175 ? 5.085 -8.607 -9.418 1.00 91.69 175 ALA A N 1
ATOM 1224 C CA . ALA A 1 175 ? 5.269 -8.470 -7.974 1.00 91.69 175 ALA A CA 1
ATOM 1225 C C . ALA A 1 175 ? 3.984 -7.976 -7.289 1.00 91.69 175 ALA A C 1
ATOM 1227 O O . ALA A 1 175 ? 3.559 -8.526 -6.277 1.00 91.69 175 ALA A O 1
ATOM 1228 N N . PHE A 1 176 ? 3.325 -6.969 -7.859 1.00 94.12 176 PHE A N 1
ATOM 1229 C CA . PHE A 1 176 ? 2.102 -6.412 -7.284 1.00 94.12 176 PHE A CA 1
ATOM 1230 C C . PHE A 1 176 ? 0.915 -7.362 -7.395 1.00 94.12 176 PHE A C 1
ATOM 1232 O O . PHE A 1 176 ? 0.099 -7.391 -6.483 1.00 94.12 176 PHE A O 1
ATOM 1239 N N . LEU A 1 177 ? 0.840 -8.186 -8.440 1.00 94.00 177 LEU A N 1
ATOM 1240 C CA . LEU A 1 177 ? -0.195 -9.206 -8.567 1.00 94.00 177 LEU A CA 1
ATOM 1241 C C . LEU A 1 177 ? -0.100 -10.239 -7.440 1.00 94.00 177 LEU A C 1
ATOM 1243 O O . LEU A 1 177 ? -1.127 -10.623 -6.890 1.00 94.00 177 LEU A O 1
ATOM 1247 N N . ILE A 1 178 ? 1.117 -10.633 -7.045 1.00 94.44 178 ILE A N 1
ATOM 1248 C CA . ILE A 1 178 ? 1.329 -11.501 -5.877 1.00 94.44 178 ILE A CA 1
ATOM 1249 C C . ILE A 1 178 ? 0.790 -10.820 -4.615 1.00 94.44 178 ILE A C 1
ATOM 1251 O O . ILE A 1 178 ? 0.066 -11.444 -3.845 1.00 94.44 178 ILE A O 1
ATOM 1255 N N . VAL A 1 179 ? 1.083 -9.532 -4.418 1.00 94.19 179 VAL A N 1
ATOM 1256 C CA . VAL A 1 179 ? 0.591 -8.785 -3.247 1.00 94.19 179 VAL A CA 1
ATOM 1257 C C . VAL A 1 179 ? -0.931 -8.636 -3.262 1.00 94.19 179 VAL A C 1
ATOM 1259 O O . VAL A 1 179 ? -1.562 -8.802 -2.223 1.00 94.19 179 VAL A O 1
ATOM 1262 N N . VAL A 1 180 ? -1.539 -8.396 -4.426 1.00 93.25 180 VAL A N 1
ATOM 1263 C CA . VAL A 1 180 ? -3.001 -8.349 -4.592 1.00 93.25 180 VAL A CA 1
ATOM 1264 C C . VAL A 1 180 ? -3.635 -9.704 -4.296 1.00 93.25 180 VAL A C 1
ATOM 1266 O O . VAL A 1 180 ? -4.640 -9.756 -3.591 1.00 93.25 180 VAL A O 1
ATOM 1269 N N . ALA A 1 181 ? -3.035 -10.800 -4.764 1.00 94.75 181 ALA A N 1
ATOM 1270 C CA . ALA A 1 181 ? -3.508 -12.147 -4.469 1.00 94.75 181 ALA A CA 1
ATOM 1271 C C . ALA A 1 181 ? -3.422 -12.461 -2.968 1.00 94.75 181 ALA A C 1
ATOM 1273 O O . ALA A 1 181 ? -4.388 -12.957 -2.393 1.00 94.75 181 ALA A O 1
ATOM 1274 N N . VAL A 1 182 ? -2.309 -12.111 -2.313 1.00 94.69 182 VAL A N 1
ATOM 1275 C CA . VAL A 1 182 ? -2.150 -12.270 -0.860 1.00 94.69 182 VAL A CA 1
ATOM 1276 C C . VAL A 1 182 ? -3.149 -11.401 -0.100 1.00 94.69 182 VAL A C 1
ATOM 1278 O O . VAL A 1 182 ? -3.798 -11.894 0.813 1.00 94.69 182 VAL A O 1
ATOM 1281 N N . GLY A 1 183 ? -3.336 -10.137 -0.483 1.00 92.44 183 GLY A N 1
ATOM 1282 C CA . GLY A 1 183 ? -4.313 -9.252 0.154 1.00 92.44 183 GLY A CA 1
ATOM 1283 C C . GLY A 1 183 ? -5.753 -9.741 -0.010 1.00 92.44 183 GLY A C 1
ATOM 1284 O O . GLY A 1 183 ? -6.508 -9.747 0.958 1.00 92.44 183 GLY A O 1
ATOM 1285 N N . GLY A 1 184 ? -6.122 -10.226 -1.199 1.00 91.50 184 GLY A N 1
ATOM 1286 C CA . GLY A 1 184 ? -7.422 -10.855 -1.438 1.00 91.50 184 GLY A CA 1
ATOM 1287 C C . GLY A 1 184 ? -7.611 -12.128 -0.611 1.00 91.50 184 GLY A C 1
ATOM 1288 O O . GLY A 1 184 ? -8.659 -12.314 0.007 1.00 91.50 184 GLY A O 1
ATOM 1289 N N . ALA A 1 185 ? -6.572 -12.963 -0.523 1.00 92.88 185 ALA A N 1
ATOM 1290 C CA . ALA A 1 185 ? -6.575 -14.151 0.322 1.00 92.88 185 ALA A CA 1
ATOM 1291 C C . ALA A 1 185 ? -6.705 -13.791 1.808 1.00 92.88 185 ALA A C 1
ATOM 1293 O O . ALA A 1 185 ? -7.461 -14.445 2.513 1.00 92.88 185 ALA A O 1
ATOM 1294 N N . LEU A 1 186 ? -6.041 -12.732 2.284 1.00 92.38 186 LEU A N 1
ATOM 1295 C CA . LEU A 1 186 ? -6.200 -12.239 3.652 1.00 92.38 186 LEU A CA 1
ATOM 1296 C C . LEU A 1 186 ? -7.635 -11.776 3.904 1.00 92.38 186 LEU A C 1
ATOM 1298 O O . LEU A 1 186 ? -8.225 -12.184 4.893 1.00 92.38 186 LEU A O 1
ATOM 1302 N N . ILE A 1 187 ? -8.231 -10.986 3.006 1.00 90.06 187 ILE A N 1
ATOM 1303 C CA . ILE A 1 187 ? -9.627 -10.536 3.151 1.00 90.06 187 ILE A CA 1
ATOM 1304 C C . ILE A 1 187 ? -10.581 -11.728 3.317 1.00 90.06 187 ILE A C 1
ATOM 1306 O O . ILE A 1 187 ? -11.493 -11.656 4.141 1.00 90.06 187 ILE A O 1
ATOM 1310 N N . TRP A 1 188 ? -10.348 -12.810 2.569 1.00 89.00 188 TRP A N 1
ATOM 1311 C CA . TRP A 1 188 ? -11.222 -13.982 2.545 1.00 89.00 188 TRP A CA 1
ATOM 1312 C C . TRP A 1 188 ? -10.949 -15.005 3.660 1.00 89.00 188 TRP A C 1
ATOM 1314 O O . TRP A 1 188 ? -11.887 -15.585 4.195 1.00 89.00 188 TRP A O 1
ATOM 1324 N N . LEU A 1 189 ? -9.681 -15.232 4.015 1.00 89.19 189 LEU A N 1
ATOM 1325 C CA . LEU A 1 189 ? -9.253 -16.293 4.938 1.00 89.19 189 LEU A CA 1
ATOM 1326 C C . LEU A 1 189 ? -8.980 -15.802 6.360 1.00 89.19 189 LEU A C 1
ATOM 1328 O O . LEU A 1 189 ? -8.824 -16.629 7.260 1.00 89.19 189 LEU A O 1
ATOM 1332 N N . TRP A 1 190 ? -8.832 -14.490 6.575 1.00 88.69 190 TRP A N 1
ATOM 1333 C CA . TRP A 1 190 ? -8.465 -13.987 7.894 1.00 88.69 190 TRP A CA 1
ATOM 1334 C C . TRP A 1 190 ? -9.597 -14.243 8.894 1.00 88.69 190 TRP A C 1
ATOM 1336 O O . TRP A 1 190 ? -10.707 -13.767 8.654 1.00 88.69 190 TRP A O 1
ATOM 1346 N N . PRO A 1 191 ? -9.335 -14.949 10.012 1.00 80.56 191 PRO A N 1
ATOM 1347 C CA . PRO A 1 191 ? -10.377 -15.297 10.962 1.00 80.56 191 PRO A CA 1
ATOM 1348 C C . PRO A 1 191 ? -11.027 -14.051 11.556 1.00 80.56 191 PRO A C 1
ATOM 1350 O O . PRO A 1 191 ? -10.338 -13.162 12.076 1.00 80.56 191 PRO A O 1
ATOM 1353 N N . ASP A 1 192 ? -12.353 -14.032 11.552 1.00 70.50 192 ASP A N 1
ATOM 1354 C CA . ASP A 1 192 ? -13.152 -13.066 12.290 1.00 70.50 192 ASP A CA 1
ATOM 1355 C C . ASP A 1 192 ? -12.977 -13.402 13.776 1.00 70.50 192 ASP A C 1
ATOM 1357 O O . ASP A 1 192 ? -13.694 -14.220 14.342 1.00 70.50 192 ASP A O 1
ATOM 1361 N N . ARG A 1 193 ? -11.942 -12.853 14.426 1.00 57.50 193 ARG A N 1
ATOM 1362 C CA . ARG A 1 193 ? -11.751 -13.017 15.876 1.00 57.50 193 ARG A CA 1
ATOM 1363 C C . ARG A 1 193 ? -12.736 -12.125 16.636 1.00 57.50 193 ARG A C 1
ATOM 1365 O O . ARG A 1 193 ? -12.328 -11.204 17.335 1.00 57.50 193 ARG A O 1
ATOM 1372 N N . GLY A 1 194 ? -14.023 -12.402 16.472 1.00 51.00 194 GLY A N 1
ATOM 1373 C CA . GLY A 1 194 ? -15.074 -12.083 17.424 1.00 51.00 194 GLY A CA 1
ATOM 1374 C C . GLY A 1 194 ? -15.583 -13.407 17.991 1.00 51.00 194 GLY A C 1
ATOM 1375 O O . GLY A 1 194 ? -15.950 -14.283 17.225 1.00 51.00 194 GLY A O 1
ATOM 1376 N N . GLU A 1 195 ? -15.574 -13.554 19.318 1.00 46.09 195 GLU A N 1
ATOM 1377 C CA . GLU A 1 195 ? -16.251 -14.639 20.060 1.00 46.09 195 GLU A CA 1
ATOM 1378 C C . GLU A 1 195 ? -15.571 -16.025 20.137 1.00 46.09 195 GLU A C 1
ATOM 1380 O O . GLU A 1 195 ? -16.149 -17.052 19.801 1.00 46.09 195 GLU A O 1
ATOM 1385 N N . THR A 1 196 ? -14.392 -16.113 20.759 1.00 42.84 196 THR A N 1
ATOM 1386 C CA . THR A 1 196 ? -14.008 -17.349 21.478 1.00 42.84 196 THR A CA 1
ATOM 1387 C C . THR A 1 196 ? -13.456 -17.036 22.866 1.00 42.84 196 THR A C 1
ATOM 1389 O O . THR A 1 196 ? -12.267 -17.221 23.102 1.00 42.84 196 THR A O 1
ATOM 1392 N N . SER A 1 197 ? -14.309 -16.536 23.771 1.00 41.66 197 SER A N 1
ATOM 1393 C CA . SER A 1 197 ? -14.167 -16.705 25.236 1.00 41.66 197 SER A CA 1
ATOM 1394 C C . SER A 1 197 ? -15.328 -16.067 26.020 1.00 41.66 197 SER A C 1
ATOM 1396 O O . SER A 1 197 ? -15.115 -15.208 26.872 1.00 41.66 197 SER A O 1
ATOM 1398 N N . ALA A 1 198 ? -16.564 -16.488 25.749 1.00 43.91 198 ALA A N 1
ATOM 1399 C CA . ALA A 1 198 ? -17.687 -16.288 26.670 1.00 43.91 198 ALA A CA 1
ATOM 1400 C C . ALA A 1 198 ? -18.446 -17.604 26.899 1.00 43.91 198 ALA A C 1
ATOM 1402 O O . ALA A 1 198 ? -19.667 -17.646 26.957 1.00 43.91 198 ALA A O 1
ATOM 1403 N N . THR A 1 199 ? -17.716 -18.709 27.053 1.00 42.41 199 THR A N 1
ATOM 1404 C CA . THR A 1 199 ? -18.229 -19.872 27.781 1.00 42.41 199 THR A CA 1
ATOM 1405 C C . THR A 1 199 ? -17.853 -19.715 29.248 1.00 42.41 199 THR A C 1
ATOM 1407 O O . THR A 1 199 ? -16.896 -20.327 29.716 1.00 42.41 199 THR A O 1
ATOM 1410 N N . THR A 1 200 ? -18.630 -18.912 29.973 1.00 45.28 200 THR A N 1
ATOM 1411 C CA . THR A 1 200 ? -18.834 -19.135 31.409 1.00 45.28 200 THR A CA 1
ATOM 1412 C C . THR A 1 200 ? -20.272 -19.607 31.600 1.00 45.28 200 THR A C 1
ATOM 1414 O O . THR A 1 200 ? -21.163 -18.776 31.774 1.00 45.28 200 THR A O 1
ATOM 1417 N N . PRO A 1 201 ? -20.556 -20.919 31.564 1.00 43.38 201 PRO A N 1
ATOM 1418 C CA . PRO A 1 201 ? -21.728 -21.450 32.226 1.00 43.38 201 PRO A CA 1
ATOM 1419 C C . PRO A 1 201 ? -21.345 -21.862 33.652 1.00 43.38 201 PRO A C 1
ATOM 1421 O O . PRO A 1 201 ? -20.502 -22.735 33.846 1.00 43.38 201 PRO A O 1
ATOM 1424 N N . GLY A 1 202 ? -22.015 -21.272 34.642 1.00 45.75 202 GLY A N 1
ATOM 1425 C CA . GLY A 1 202 ? -22.150 -21.884 35.965 1.00 45.75 202 GLY A CA 1
ATOM 1426 C C . GLY A 1 202 ? -21.380 -21.200 37.081 1.00 45.75 202 GLY A C 1
ATOM 1427 O O . GLY A 1 202 ? -20.396 -21.720 37.601 1.00 45.75 202 GLY A O 1
ATOM 1428 N N . ASN A 1 203 ? -21.906 -20.061 37.513 1.00 42.75 203 ASN A N 1
ATOM 1429 C CA . ASN A 1 203 ? -21.654 -19.520 38.837 1.00 42.75 203 ASN A CA 1
ATOM 1430 C C . ASN A 1 203 ? -22.278 -20.503 39.841 1.00 42.75 203 ASN A C 1
ATOM 1432 O O . ASN A 1 203 ? -23.487 -20.484 40.066 1.00 42.75 203 ASN A O 1
ATOM 1436 N N . ASN A 1 204 ? -21.471 -21.392 40.416 1.00 48.59 204 ASN A N 1
ATOM 1437 C CA . ASN A 1 204 ? -21.869 -22.165 41.586 1.00 48.59 204 ASN A CA 1
ATOM 1438 C C . ASN A 1 204 ? -21.881 -21.213 42.788 1.00 48.59 204 ASN A C 1
ATOM 1440 O O . ASN A 1 204 ? -20.888 -21.092 43.503 1.00 48.59 204 ASN A O 1
ATOM 1444 N N . GLU A 1 205 ? -22.988 -20.501 42.990 1.00 52.44 205 GLU A N 1
ATOM 1445 C CA . GLU A 1 205 ? -23.258 -19.855 44.271 1.00 52.44 205 GLU A CA 1
ATOM 1446 C C . GLU A 1 205 ? -23.521 -20.937 45.332 1.00 52.44 205 GLU A C 1
ATOM 1448 O O . GLU A 1 205 ? -24.417 -21.768 45.155 1.00 52.44 205 GLU A O 1
ATOM 1453 N N . PRO A 1 206 ? -22.801 -20.940 46.466 1.00 48.53 206 PRO A N 1
ATOM 1454 C CA . PRO A 1 206 ? -23.191 -21.737 47.612 1.00 48.53 206 PRO A CA 1
ATOM 1455 C C . PRO A 1 206 ? -24.353 -21.020 48.300 1.00 48.53 206 PRO A C 1
ATOM 1457 O O . PRO A 1 206 ? -24.163 -20.038 49.017 1.00 48.53 206 PRO A O 1
ATOM 1460 N N . THR A 1 207 ? -25.582 -21.498 48.091 1.00 51.28 207 THR A N 1
ATOM 1461 C CA . THR A 1 207 ? -26.743 -21.001 48.835 1.00 51.28 207 THR A CA 1
ATOM 1462 C C . THR A 1 207 ? -26.683 -21.529 50.268 1.00 51.28 207 THR A C 1
ATOM 1464 O O . THR A 1 207 ? -27.312 -22.522 50.629 1.00 51.28 207 THR A O 1
ATOM 1467 N N . ALA A 1 208 ? -25.919 -20.843 51.115 1.00 50.62 208 ALA A N 1
ATOM 1468 C CA . ALA A 1 208 ? -26.090 -20.911 52.554 1.00 50.62 208 ALA A CA 1
ATOM 1469 C C . ALA A 1 208 ? -27.482 -20.355 52.886 1.00 50.62 208 ALA A C 1
ATOM 1471 O O . ALA A 1 208 ? -27.700 -19.146 52.921 1.00 50.62 208 ALA A O 1
ATOM 1472 N N . ARG A 1 209 ? -28.450 -21.247 53.111 1.00 50.84 209 ARG A N 1
ATOM 1473 C CA . ARG A 1 209 ? -29.724 -20.888 53.732 1.00 50.84 209 ARG A CA 1
ATOM 1474 C C . ARG A 1 209 ? -29.874 -21.678 55.022 1.00 50.84 209 ARG A C 1
ATOM 1476 O O . ARG A 1 209 ? -30.370 -22.800 55.032 1.00 50.84 209 ARG A O 1
ATOM 1483 N N . GLY A 1 210 ? -29.433 -21.053 56.110 1.00 45.84 210 GLY A N 1
ATOM 1484 C CA . GLY A 1 210 ? -29.813 -21.446 57.455 1.00 45.84 210 GLY A CA 1
ATOM 1485 C C . GLY A 1 210 ? -31.333 -21.378 57.614 1.00 45.84 210 GLY A C 1
ATOM 1486 O O . GLY A 1 210 ? -31.941 -20.317 57.501 1.00 45.84 210 GLY A O 1
ATOM 1487 N N . ARG A 1 211 ? -31.928 -22.538 57.868 1.00 50.41 211 ARG A N 1
ATOM 1488 C CA . ARG A 1 211 ? -33.140 -22.752 58.667 1.00 50.41 211 ARG A CA 1
ATOM 1489 C C . ARG A 1 211 ? -32.723 -23.889 59.605 1.00 50.41 211 ARG A C 1
ATOM 1491 O O . ARG A 1 211 ? -32.312 -24.928 59.116 1.00 50.41 211 ARG A O 1
ATOM 1498 N N . GLY A 1 212 ? -32.557 -23.698 60.909 1.00 44.41 212 GLY A N 1
ATOM 1499 C CA . GL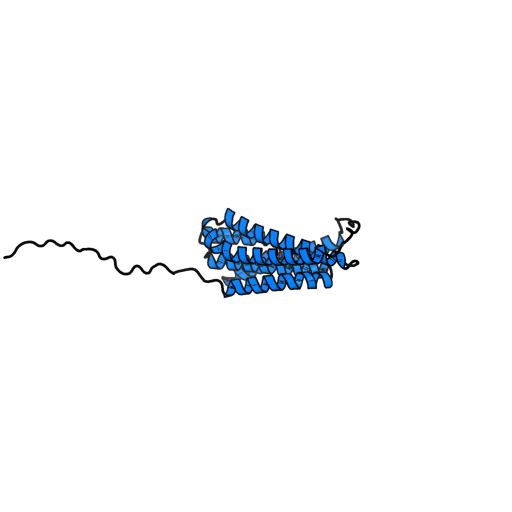Y A 1 212 ? -33.568 -23.180 61.817 1.00 44.41 212 GLY A CA 1
ATOM 1500 C C . GLY A 1 212 ? -34.499 -24.334 62.181 1.00 44.41 212 GLY A C 1
ATOM 1501 O O . GLY A 1 212 ? -35.393 -24.615 61.396 1.00 44.41 212 GLY A O 1
ATOM 1502 N N . PHE A 1 213 ? -34.208 -24.987 63.316 1.00 46.62 213 PHE A N 1
ATOM 1503 C CA . PHE A 1 213 ? -35.146 -25.618 64.258 1.00 46.62 213 PHE A CA 1
ATOM 1504 C C . PHE A 1 213 ? -36.415 -26.251 63.666 1.00 46.62 213 PHE A C 1
ATOM 1506 O O . PHE A 1 213 ? -37.307 -25.488 63.320 1.00 46.62 213 PHE A O 1
ATOM 1513 N N . ILE A 1 214 ? -36.516 -27.592 63.647 1.00 51.75 214 ILE A N 1
ATOM 1514 C CA . ILE A 1 214 ? -37.468 -28.425 64.429 1.00 51.75 214 ILE A CA 1
ATOM 1515 C C . ILE A 1 214 ? -36.939 -29.878 64.406 1.00 51.75 214 ILE A C 1
ATOM 1517 O O . ILE A 1 214 ? -36.958 -30.497 63.347 1.00 51.75 214 ILE A O 1
ATOM 1521 N N . GLU A 1 215 ? -36.418 -30.356 65.539 1.00 42.03 215 GLU A N 1
ATOM 1522 C CA . GLU A 1 215 ? -36.603 -31.675 66.197 1.00 42.03 215 GLU A CA 1
ATOM 1523 C C . GLU A 1 215 ? -35.555 -31.856 67.305 1.00 42.03 215 GLU A C 1
ATOM 1525 O O . GLU A 1 215 ? -34.357 -31.585 67.053 1.00 42.03 215 GLU A O 1
#